Protein AF-A0A8J6SU53-F1 (afdb_monomer_lite)

Foldseek 3Di:
DDDVVNVVVVVVLVCLQVCLLVVQLVVQVVVCVVVVHDDDSVRSSVVSVVCSVVSSVVSVVVVVCCVQQPVLLVLQLVVCCVPVVDDSVVSSVVSNVLCVPVSVVSSVLVVVLVVVLVVVLLVVLVVLCVVLVHDSVLLVDPDDPPDPSSVVSNVVSVCCCVVPVVVVVVVSSNVVSVVSVVVVVVVVVVVPPPDPDDDDDD

Radius of gyration: 25.69 Å; chains: 1; bounding box: 38×74×85 Å

Secondary structure (DSSP, 8-state):
---HHHHHHHHHHHHHHHHHHHHHHHHHHHHHHHTT----HHHHHHHHHHTHHHHHHHHHHHHHHHHHHTHHHHHTHHHHHHHH---HHHHHHHHHHHTTTTHHHHHHHHHHHHHHHHHHHHHHHHHHHHHHT--HHHHTSPPPTT-HHHHHHHHHHHHHIIIIIHHHHHHHHHHHHHHHHHHHHHHHHHH--SS-------

Structure (mmCIF, N/CA/C/O backbone):
data_AF-A0A8J6SU53-F1
#
_entry.id   AF-A0A8J6SU53-F1
#
loop_
_atom_site.group_PDB
_atom_site.id
_atom_site.type_symbol
_atom_site.label_atom_id
_atom_site.label_alt_id
_atom_site.label_comp_id
_atom_site.label_asym_id
_atom_site.label_entity_id
_atom_site.label_seq_id
_atom_site.pdbx_PDB_ins_code
_atom_site.Cartn_x
_atom_site.Cartn_y
_atom_site.Cartn_z
_atom_site.occupancy
_atom_site.B_iso_or_equiv
_atom_site.auth_seq_id
_atom_site.auth_comp_id
_atom_site.auth_asym_id
_atom_site.auth_atom_id
_atom_site.pdbx_PDB_model_num
ATOM 1 N N . MET A 1 1 ? 18.924 8.209 -20.019 1.00 51.38 1 MET A N 1
ATOM 2 C CA . MET A 1 1 ? 17.494 7.849 -19.888 1.00 51.38 1 MET A CA 1
ATOM 3 C C . MET A 1 1 ? 17.121 7.917 -18.415 1.00 51.38 1 MET A C 1
ATOM 5 O O . MET A 1 1 ? 17.809 7.300 -17.615 1.00 51.38 1 MET A O 1
ATOM 9 N N . VAL A 1 2 ? 16.117 8.716 -18.042 1.00 56.00 2 VAL A N 1
ATOM 10 C CA . VAL A 1 2 ? 15.624 8.775 -16.652 1.00 56.00 2 VAL A CA 1
ATOM 11 C C . VAL A 1 2 ? 14.710 7.563 -16.420 1.00 56.00 2 VAL A C 1
ATOM 13 O O . VAL A 1 2 ? 13.828 7.349 -17.252 1.00 56.00 2 VAL A O 1
ATOM 16 N N . PRO A 1 3 ? 14.892 6.773 -15.345 1.00 70.38 3 PRO A N 1
ATOM 17 C CA . PRO A 1 3 ? 14.036 5.621 -15.055 1.00 70.38 3 PRO A CA 1
ATOM 18 C C . PRO A 1 3 ? 12.562 6.032 -14.921 1.00 70.38 3 PRO A C 1
ATOM 20 O O . PRO A 1 3 ? 12.264 7.070 -14.326 1.00 70.38 3 PRO A O 1
ATOM 23 N N . GLU A 1 4 ? 11.626 5.222 -15.425 1.00 61.19 4 GLU A N 1
ATOM 24 C CA . GLU A 1 4 ? 10.183 5.528 -15.365 1.00 61.19 4 GLU A CA 1
ATOM 25 C C . GLU A 1 4 ? 9.666 5.710 -13.929 1.00 61.19 4 GLU A C 1
ATOM 27 O O . GLU A 1 4 ? 8.834 6.581 -13.668 1.00 61.19 4 GLU A O 1
ATOM 32 N N . SER A 1 5 ? 10.226 4.963 -12.974 1.00 58.47 5 SER A N 1
ATOM 33 C CA . SER A 1 5 ? 9.949 5.123 -11.543 1.00 58.47 5 SER A CA 1
ATOM 34 C C . SER A 1 5 ? 10.286 6.534 -11.059 1.00 58.47 5 SER A C 1
ATOM 36 O O . SER A 1 5 ? 9.453 7.185 -10.427 1.00 58.47 5 SER A O 1
ATOM 38 N N . LEU A 1 6 ? 11.460 7.043 -11.439 1.00 60.97 6 LEU A N 1
ATOM 39 C CA . LEU A 1 6 ? 11.908 8.399 -11.140 1.00 60.97 6 LEU A CA 1
ATOM 40 C C . LEU A 1 6 ? 10.964 9.429 -11.774 1.00 60.97 6 LEU A C 1
ATOM 42 O O . LEU A 1 6 ? 10.564 10.382 -11.114 1.00 60.97 6 LEU A O 1
ATOM 46 N N . ARG A 1 7 ? 10.548 9.216 -13.029 1.00 66.38 7 ARG A N 1
ATOM 47 C CA . ARG A 1 7 ? 9.619 10.113 -13.734 1.00 66.38 7 ARG A CA 1
ATOM 48 C C . ARG A 1 7 ? 8.264 10.211 -13.028 1.00 66.38 7 ARG A C 1
ATOM 50 O O . ARG A 1 7 ? 7.743 11.316 -12.904 1.00 66.38 7 ARG A O 1
ATOM 57 N N . SER A 1 8 ? 7.728 9.095 -12.528 1.00 62.47 8 SER A N 1
ATOM 58 C CA . SER A 1 8 ? 6.469 9.083 -11.766 1.00 62.47 8 SER A CA 1
ATOM 59 C C . SER A 1 8 ? 6.597 9.786 -10.412 1.00 62.47 8 SER A C 1
ATOM 61 O O . SER A 1 8 ? 5.702 10.523 -10.005 1.00 62.47 8 SER A O 1
ATOM 63 N N . VAL A 1 9 ? 7.737 9.630 -9.732 1.00 68.56 9 VAL A N 1
ATOM 64 C CA . VAL A 1 9 ? 8.016 10.315 -8.465 1.00 68.56 9 VAL A CA 1
ATOM 65 C C . VAL A 1 9 ? 8.139 11.817 -8.707 1.00 68.56 9 VAL A C 1
ATOM 67 O O . VAL A 1 9 ? 7.521 12.599 -7.990 1.00 68.56 9 VAL A O 1
ATOM 70 N N . PHE A 1 10 ? 8.848 12.228 -9.761 1.00 68.94 10 PHE A N 1
ATOM 71 C CA . PHE A 1 10 ? 8.960 13.632 -10.153 1.00 68.94 10 PHE A CA 1
ATOM 72 C C . PHE A 1 10 ? 7.621 14.230 -10.583 1.00 68.94 10 PHE A C 1
ATOM 74 O O . PHE A 1 10 ? 7.325 15.351 -10.180 1.00 68.94 10 PHE A O 1
ATOM 81 N N . SER A 1 11 ? 6.784 13.510 -11.340 1.00 70.81 11 SER A N 1
ATOM 82 C CA . SER A 1 11 ? 5.457 14.020 -11.706 1.00 70.81 11 SER A CA 1
ATOM 83 C C . SER A 1 11 ? 4.562 14.141 -10.478 1.00 70.81 11 SER A C 1
ATOM 85 O O . SER A 1 11 ? 3.891 15.153 -10.312 1.00 70.81 11 SER A O 1
ATOM 87 N N . THR A 1 12 ? 4.595 13.157 -9.581 1.00 69.06 12 THR A N 1
ATOM 88 C CA . THR A 1 12 ? 3.799 13.166 -8.349 1.00 69.06 12 THR A CA 1
ATOM 89 C C . THR A 1 12 ? 4.236 14.303 -7.432 1.00 69.06 12 THR A C 1
ATOM 91 O O . THR A 1 12 ? 3.390 15.057 -6.960 1.00 69.06 12 THR A O 1
ATOM 94 N N . LEU A 1 13 ? 5.546 14.498 -7.248 1.00 68.62 13 LEU A N 1
ATOM 95 C CA . LEU A 1 13 ? 6.107 15.632 -6.512 1.00 68.62 13 LEU A CA 1
ATOM 96 C C . LEU A 1 13 ? 5.730 16.964 -7.159 1.00 68.62 13 LEU A C 1
ATOM 98 O O . LEU A 1 13 ? 5.323 17.882 -6.454 1.00 68.62 13 LEU A O 1
ATOM 102 N N . TYR A 1 14 ? 5.815 17.074 -8.484 1.00 75.00 14 TYR A N 1
ATOM 103 C CA . TYR A 1 14 ? 5.453 18.281 -9.224 1.00 75.00 14 TYR A CA 1
ATOM 104 C C . TYR A 1 14 ? 3.971 18.641 -9.050 1.00 75.00 14 TYR A C 1
ATOM 106 O O . TYR A 1 14 ? 3.650 19.779 -8.701 1.00 75.00 14 TYR A O 1
ATOM 114 N N . TYR A 1 15 ? 3.073 17.662 -9.197 1.00 73.00 15 TYR A N 1
ATOM 115 C CA . TYR A 1 15 ? 1.641 17.842 -8.952 1.00 73.00 15 TYR A CA 1
ATOM 116 C C . TYR A 1 15 ? 1.359 18.231 -7.500 1.00 73.00 15 TYR A C 1
ATOM 118 O O . TYR A 1 15 ? 0.603 19.174 -7.267 1.00 73.00 15 TYR A O 1
ATOM 126 N N . LEU A 1 16 ? 2.006 17.576 -6.527 1.00 71.38 16 LEU A N 1
ATOM 127 C CA . LEU A 1 16 ? 1.862 17.916 -5.108 1.00 71.38 16 LEU A CA 1
ATOM 128 C C . LEU A 1 16 ? 2.307 19.360 -4.828 1.00 71.38 16 LEU A C 1
ATOM 130 O O . LEU A 1 16 ? 1.642 20.088 -4.095 1.00 71.38 16 LEU A O 1
ATOM 134 N N . SER A 1 17 ? 3.420 19.769 -5.438 1.00 75.88 17 SER A N 1
ATOM 135 C CA . SER A 1 17 ? 4.060 21.074 -5.250 1.00 75.88 17 SER A CA 1
ATOM 136 C C . SER A 1 17 ? 3.187 22.214 -5.755 1.00 75.88 17 SER A C 1
ATOM 138 O O . SER A 1 17 ? 2.858 23.138 -5.011 1.00 75.88 17 SER A O 1
ATOM 140 N N . ILE A 1 18 ? 2.789 22.139 -7.025 1.00 78.62 18 ILE A N 1
ATOM 141 C CA . ILE A 1 18 ? 2.019 23.196 -7.680 1.00 78.62 18 ILE A CA 1
ATOM 142 C C . ILE A 1 18 ? 0.643 23.302 -7.043 1.00 78.62 18 ILE A C 1
ATOM 144 O O . ILE A 1 18 ? 0.232 24.392 -6.647 1.00 78.62 18 ILE A O 1
ATOM 148 N N . TRP A 1 19 ? -0.037 22.169 -6.867 1.00 77.81 19 TRP A N 1
ATOM 149 C CA . TRP A 1 19 ? -1.343 22.150 -6.225 1.00 77.81 19 TRP A CA 1
ATOM 150 C C . TRP A 1 19 ? -1.294 22.764 -4.823 1.00 77.81 19 TRP A C 1
ATOM 152 O O . TRP A 1 19 ? -2.161 23.563 -4.469 1.00 77.81 19 TRP A O 1
ATOM 162 N N . SER A 1 20 ? -0.250 22.457 -4.044 1.00 76.88 20 SER A N 1
ATOM 163 C CA . SER A 1 20 ? -0.087 23.012 -2.701 1.00 76.88 20 SER A CA 1
ATOM 164 C C . SER A 1 20 ? 0.107 24.528 -2.715 1.00 76.88 20 SER A C 1
ATOM 166 O O . SER A 1 20 ? -0.521 25.214 -1.913 1.00 76.88 20 SER A O 1
ATOM 168 N N . ILE A 1 21 ? 0.929 25.073 -3.618 1.00 80.94 21 ILE A N 1
ATOM 169 C CA . ILE A 1 21 ? 1.164 26.526 -3.694 1.00 80.94 21 ILE A CA 1
ATOM 170 C C . ILE A 1 21 ? -0.127 27.256 -4.058 1.00 80.94 21 ILE A C 1
ATOM 172 O O . ILE A 1 21 ? -0.509 28.206 -3.375 1.00 80.94 21 ILE A O 1
ATOM 176 N N . PHE A 1 22 ? -0.817 26.807 -5.109 1.00 83.06 22 PHE A N 1
ATOM 177 C CA . PHE A 1 22 ? -2.015 27.487 -5.599 1.00 83.06 22 PHE A CA 1
ATOM 178 C C . PHE A 1 22 ? -3.191 27.364 -4.630 1.00 83.06 22 PHE A C 1
ATOM 180 O O . PHE A 1 22 ? -3.853 28.365 -4.364 1.00 83.06 22 PHE A O 1
ATOM 187 N N . SER A 1 23 ? -3.410 26.183 -4.044 1.00 82.31 23 SER A N 1
ATOM 188 C CA . SER A 1 23 ? -4.467 25.977 -3.048 1.00 82.31 23 SER A CA 1
ATOM 189 C C . SER A 1 23 ? -4.224 26.800 -1.777 1.00 82.31 23 SER A C 1
ATOM 191 O O . SER A 1 23 ? -5.151 27.406 -1.239 1.0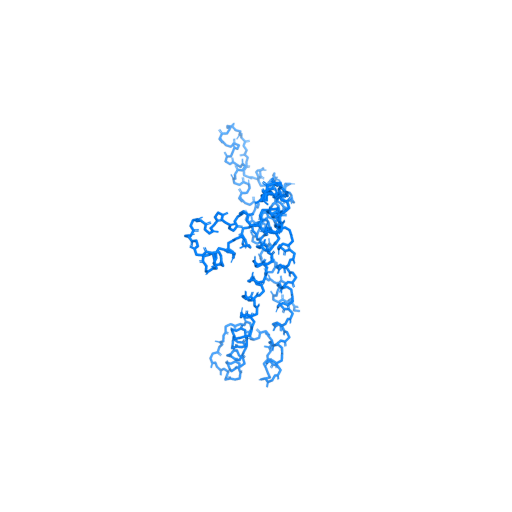0 82.31 23 SER A O 1
ATOM 193 N N . SER A 1 24 ? -2.981 26.886 -1.299 1.00 81.81 24 SER A N 1
ATOM 194 C CA . SER A 1 24 ? -2.662 27.713 -0.132 1.00 81.81 24 SER A CA 1
ATOM 195 C C . SER A 1 24 ? -2.747 29.211 -0.436 1.00 81.81 24 SER A C 1
ATOM 197 O O . SER A 1 24 ? -3.255 29.966 0.396 1.00 81.81 24 SER A O 1
ATOM 199 N N . ALA A 1 25 ? -2.314 29.646 -1.623 1.00 83.81 25 ALA A N 1
ATOM 200 C CA . ALA A 1 25 ? -2.409 31.042 -2.046 1.00 83.81 25 ALA A CA 1
ATOM 201 C C . ALA A 1 25 ? -3.867 31.486 -2.201 1.00 83.81 25 ALA A C 1
ATOM 203 O O . ALA A 1 25 ? -4.224 32.576 -1.754 1.00 83.81 25 ALA A O 1
ATOM 204 N N . SER A 1 26 ? -4.730 30.632 -2.763 1.00 86.81 26 SER A N 1
ATOM 205 C CA . SER A 1 26 ? -6.155 30.934 -2.916 1.00 86.81 26 SER A CA 1
ATOM 206 C C . SER A 1 26 ? -6.858 31.066 -1.566 1.00 86.81 26 SER A C 1
ATOM 208 O O . SER A 1 26 ? -7.613 32.014 -1.364 1.00 86.81 26 SER A O 1
ATOM 210 N N . VAL A 1 27 ? -6.577 30.167 -0.615 1.00 85.88 27 VAL A N 1
ATOM 211 C CA . VAL A 1 27 ? -7.148 30.235 0.743 1.00 85.88 27 VAL A CA 1
ATOM 212 C C . VAL A 1 27 ? -6.684 31.498 1.468 1.00 85.88 27 VAL A C 1
ATOM 214 O O . VAL A 1 27 ? -7.504 32.194 2.065 1.00 85.88 27 VAL A O 1
ATOM 217 N N . PHE A 1 28 ? -5.397 31.841 1.376 1.00 86.12 28 PHE A N 1
ATOM 218 C CA . PHE A 1 28 ? -4.859 33.050 1.998 1.00 86.12 28 PHE A CA 1
ATOM 219 C C . PHE A 1 28 ? -5.441 34.330 1.381 1.00 86.12 28 PHE A C 1
ATOM 221 O O . PHE A 1 28 ? -5.827 35.247 2.104 1.00 86.12 28 PHE A O 1
ATOM 228 N N . TYR A 1 29 ? -5.574 34.373 0.053 1.00 87.31 29 TYR A N 1
ATOM 229 C CA . TYR A 1 29 ? -6.207 35.486 -0.648 1.00 87.31 29 TYR A CA 1
ATOM 230 C C . TYR A 1 29 ? -7.663 35.683 -0.204 1.00 87.31 29 TYR A C 1
ATOM 232 O O . TYR A 1 29 ? -8.044 36.796 0.159 1.00 87.31 29 TYR A O 1
ATOM 240 N N . ILE A 1 30 ? -8.460 34.606 -0.178 1.00 87.44 30 ILE A N 1
ATOM 241 C CA . ILE A 1 30 ? -9.863 34.644 0.263 1.00 87.44 30 ILE A CA 1
ATOM 242 C C . ILE A 1 30 ? -9.955 35.102 1.722 1.00 87.44 30 ILE A C 1
ATOM 244 O O . ILE A 1 30 ? -10.745 35.990 2.028 1.00 87.44 30 ILE A O 1
ATOM 248 N N . TYR A 1 31 ? -9.113 34.564 2.607 1.00 89.38 31 TYR A N 1
ATOM 249 C CA . TYR A 1 31 ? -9.074 34.941 4.021 1.00 89.38 31 TYR A CA 1
ATOM 250 C C . TYR A 1 31 ? -8.794 36.439 4.226 1.00 89.38 31 TYR A C 1
ATOM 252 O O . TYR A 1 31 ? -9.514 37.117 4.958 1.00 89.38 31 TYR A O 1
ATOM 260 N N . CYS A 1 32 ? -7.782 36.987 3.550 1.00 85.31 32 CYS A N 1
ATOM 261 C CA . CYS A 1 32 ? -7.463 38.413 3.631 1.00 85.31 32 CYS A CA 1
ATOM 262 C C . CYS A 1 32 ? -8.579 39.291 3.049 1.00 85.31 32 CYS A C 1
ATOM 264 O O . CYS A 1 32 ? -8.887 40.340 3.618 1.00 85.31 32 CYS A O 1
ATOM 266 N N . LYS A 1 33 ? -9.229 38.854 1.960 1.00 84.50 33 LYS A N 1
ATOM 267 C CA . LYS A 1 33 ? -10.367 39.575 1.373 1.00 84.50 33 LYS A CA 1
ATOM 268 C C . LYS A 1 33 ? -11.587 39.594 2.295 1.00 84.50 33 LYS A C 1
ATOM 270 O O . LYS A 1 33 ? -12.244 40.627 2.385 1.00 84.50 33 LYS A O 1
ATOM 275 N N . LEU A 1 34 ? -11.873 38.481 2.974 1.00 89.00 34 LEU A N 1
ATOM 276 C CA . LEU A 1 34 ? -12.960 38.377 3.955 1.00 89.00 34 LEU A CA 1
ATOM 277 C C . LEU A 1 34 ? -12.721 39.275 5.178 1.00 89.00 34 LEU A C 1
ATOM 279 O O . LEU A 1 34 ? -13.672 39.814 5.728 1.00 89.00 34 LEU A O 1
ATOM 283 N N . ASN A 1 35 ? -11.459 39.504 5.546 1.00 89.88 35 ASN A N 1
ATOM 284 C CA . ASN A 1 35 ? -11.062 40.405 6.633 1.00 89.88 35 ASN A CA 1
ATOM 285 C C . ASN A 1 35 ? -10.821 41.861 6.182 1.00 89.88 35 ASN A C 1
ATOM 287 O O . ASN A 1 35 ? -10.139 42.618 6.872 1.00 89.88 35 ASN A O 1
ATOM 291 N N . CYS A 1 36 ? -11.346 42.261 5.018 1.00 86.94 36 CYS A N 1
ATOM 292 C CA . CYS A 1 36 ? -11.239 43.618 4.465 1.00 86.94 36 CYS A CA 1
ATOM 293 C C . CYS A 1 36 ? -9.799 44.136 4.260 1.00 86.94 36 CYS A C 1
ATOM 295 O O . CYS A 1 36 ? -9.576 45.344 4.159 1.00 86.94 36 CYS A O 1
ATOM 297 N N . GLN A 1 37 ? -8.807 43.249 4.152 1.00 85.94 37 GLN A N 1
ATOM 298 C CA . GLN A 1 37 ? -7.427 43.637 3.873 1.00 85.94 37 GLN A CA 1
ATOM 299 C C . GLN A 1 37 ? -7.212 43.818 2.365 1.00 85.94 37 GLN A C 1
ATOM 301 O O . GLN A 1 37 ? -7.597 42.974 1.552 1.00 85.94 37 GLN A O 1
ATOM 306 N N . LYS A 1 38 ? -6.555 44.916 1.967 1.00 81.25 38 LYS A N 1
ATOM 307 C CA . LYS A 1 38 ? -6.147 45.140 0.572 1.00 81.25 38 LYS A CA 1
ATOM 308 C C . LYS A 1 38 ? -4.904 44.303 0.270 1.00 81.25 38 LYS A C 1
ATOM 310 O O . LYS A 1 38 ? -3.790 44.748 0.524 1.00 81.25 38 LYS A O 1
ATOM 315 N N . ILE A 1 39 ? -5.102 43.103 -0.271 1.00 82.94 39 ILE A N 1
ATOM 316 C CA . ILE A 1 39 ? -4.016 42.230 -0.725 1.00 82.94 39 ILE A CA 1
ATOM 317 C C . ILE A 1 39 ? -4.091 41.992 -2.234 1.00 82.94 39 ILE A C 1
ATOM 319 O O . ILE A 1 39 ? -5.173 41.804 -2.796 1.00 82.94 39 ILE A O 1
ATOM 323 N N . SER A 1 40 ? -2.937 41.991 -2.901 1.00 87.06 40 SER A N 1
ATOM 324 C CA . SER A 1 40 ? -2.846 41.604 -4.310 1.00 87.06 40 SER A CA 1
ATOM 325 C C . SER A 1 40 ? -2.619 40.097 -4.465 1.00 87.06 40 SER A C 1
ATOM 327 O O . SER A 1 40 ? -2.066 39.428 -3.588 1.00 87.06 40 SER A O 1
ATOM 329 N N . ILE A 1 41 ? -3.002 39.547 -5.620 1.00 82.00 41 ILE A N 1
ATOM 330 C CA . ILE A 1 41 ? -2.784 38.127 -5.943 1.00 82.00 41 ILE A CA 1
ATOM 331 C C . ILE A 1 41 ? -1.284 37.790 -5.891 1.00 82.00 41 ILE A C 1
ATOM 333 O O . ILE A 1 41 ? -0.891 36.779 -5.311 1.00 82.00 41 ILE A O 1
ATOM 337 N N . GLN A 1 42 ? -0.425 38.679 -6.397 1.00 83.88 42 GLN A N 1
ATOM 338 C CA . GLN A 1 42 ? 1.030 38.497 -6.360 1.00 83.88 42 GLN A CA 1
ATOM 339 C C . GLN A 1 42 ? 1.575 38.401 -4.928 1.00 83.88 42 GLN A C 1
ATOM 341 O O . GLN A 1 42 ? 2.435 3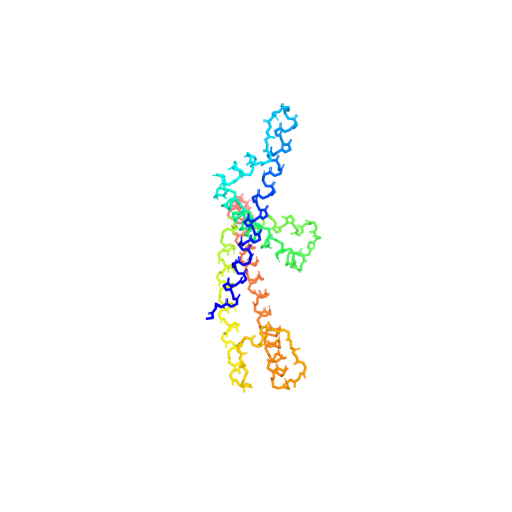7.566 -4.651 1.00 83.88 42 GLN A O 1
ATOM 346 N N . GLN A 1 43 ? 1.055 39.211 -4.001 1.00 84.19 43 GLN A N 1
ATOM 347 C CA . GLN A 1 43 ? 1.445 39.142 -2.591 1.00 84.19 43 GLN A CA 1
ATOM 348 C C . GLN A 1 43 ? 1.020 37.816 -1.953 1.00 84.19 43 GLN A C 1
ATOM 350 O O . GLN A 1 43 ? 1.815 37.216 -1.233 1.00 84.19 43 GLN A O 1
ATOM 355 N N . SER A 1 44 ? -0.182 37.317 -2.262 1.00 82.25 44 SER A N 1
ATOM 356 C CA . SER A 1 44 ? -0.654 36.029 -1.735 1.00 82.25 44 SER A CA 1
ATOM 357 C C . SER A 1 44 ? 0.219 34.849 -2.182 1.00 82.25 44 SER A C 1
ATOM 359 O O . SER A 1 44 ? 0.614 34.029 -1.355 1.00 82.25 44 SER A O 1
ATOM 361 N N . ILE A 1 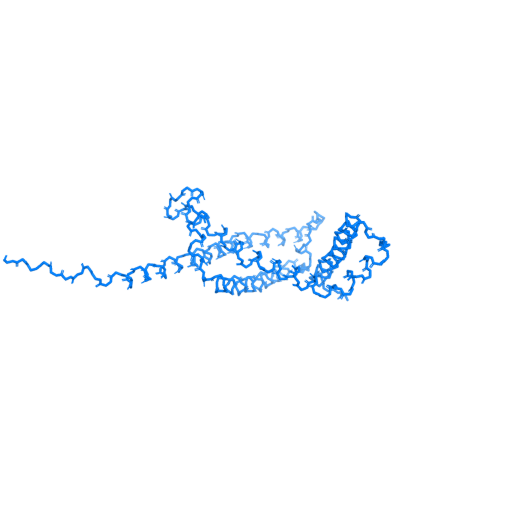45 ? 0.629 34.827 -3.454 1.00 84.06 45 ILE A N 1
ATOM 362 C CA . ILE A 1 45 ? 1.530 33.803 -3.998 1.00 84.06 45 ILE A CA 1
ATOM 363 C C . ILE A 1 45 ? 2.908 33.889 -3.334 1.00 84.06 45 ILE A C 1
ATOM 365 O O . ILE A 1 45 ? 3.476 32.865 -2.961 1.00 84.06 45 ILE A O 1
ATOM 369 N N . ARG A 1 46 ? 3.440 35.102 -3.132 1.00 85.69 46 ARG A N 1
ATOM 370 C CA . ARG A 1 46 ? 4.750 35.300 -2.491 1.00 85.69 46 ARG A CA 1
ATOM 371 C C . ARG A 1 46 ? 4.769 34.778 -1.053 1.00 85.69 46 ARG A C 1
ATOM 373 O O . ARG A 1 46 ? 5.742 34.155 -0.641 1.00 85.69 46 ARG A O 1
ATOM 380 N N . VAL A 1 47 ? 3.681 34.980 -0.308 1.00 84.88 47 VAL A N 1
ATOM 381 C CA . VAL A 1 47 ? 3.526 34.434 1.049 1.00 84.88 47 VAL A CA 1
ATOM 382 C C . VAL A 1 47 ? 3.475 32.904 1.027 1.00 84.88 47 VAL A C 1
ATOM 384 O O . VAL A 1 47 ? 4.137 32.265 1.844 1.00 84.88 47 VAL A O 1
ATOM 387 N N . SER A 1 48 ? 2.747 32.302 0.083 1.00 83.69 48 SER A N 1
ATOM 388 C CA . SER A 1 48 ? 2.692 30.841 -0.061 1.00 83.69 48 SER A CA 1
ATOM 389 C C . SER A 1 48 ? 4.024 30.229 -0.488 1.00 83.69 48 SER A C 1
ATOM 391 O O . SER A 1 48 ? 4.368 29.159 0.003 1.00 83.69 48 SER A O 1
ATOM 393 N N . LEU A 1 49 ? 4.802 30.913 -1.332 1.00 84.69 49 LEU A N 1
ATOM 394 C CA . LEU A 1 49 ? 6.159 30.496 -1.696 1.00 84.69 49 LEU A CA 1
ATOM 395 C C . LEU A 1 49 ? 7.111 30.540 -0.497 1.00 84.69 49 LEU A C 1
ATOM 397 O O . LEU A 1 49 ? 7.863 29.595 -0.284 1.00 84.69 49 LEU A O 1
ATOM 401 N N . ASN A 1 50 ? 7.036 31.583 0.335 1.00 87.81 50 ASN A N 1
ATOM 402 C CA . ASN A 1 50 ? 7.857 31.671 1.547 1.00 87.81 50 ASN A CA 1
ATOM 403 C C . ASN A 1 50 ? 7.537 30.556 2.556 1.00 87.81 50 ASN A C 1
ATOM 405 O O . ASN A 1 50 ? 8.418 30.128 3.291 1.00 87.81 50 ASN A O 1
ATOM 409 N N . LYS A 1 51 ? 6.289 30.069 2.577 1.00 85.62 51 LYS A N 1
ATOM 410 C CA . LYS A 1 51 ? 5.848 28.939 3.413 1.00 85.62 51 LYS A CA 1
ATOM 411 C C . LYS A 1 51 ? 5.855 27.598 2.675 1.00 85.62 51 LYS A C 1
ATOM 413 O O . LYS A 1 51 ? 5.334 26.614 3.192 1.00 85.62 51 LYS A O 1
ATOM 418 N N . PHE A 1 52 ? 6.411 27.537 1.466 1.00 84.00 52 PHE A N 1
ATOM 419 C CA . PHE A 1 52 ? 6.298 26.362 0.606 1.00 84.00 52 PHE A CA 1
ATOM 420 C C . PHE A 1 52 ? 6.941 25.118 1.216 1.00 84.00 52 PHE A C 1
ATOM 422 O O . PHE A 1 52 ? 6.350 24.044 1.150 1.00 84.00 52 PHE A O 1
ATOM 429 N N . ALA A 1 53 ? 8.111 25.265 1.844 1.00 80.56 53 ALA A N 1
ATOM 430 C CA . ALA A 1 53 ? 8.791 24.158 2.512 1.00 80.56 53 ALA A CA 1
ATOM 431 C C . ALA A 1 53 ? 7.927 23.567 3.640 1.00 80.56 53 ALA A C 1
ATOM 433 O O . ALA A 1 53 ? 7.707 22.357 3.670 1.00 80.56 53 ALA A O 1
ATOM 434 N N . ASP A 1 54 ? 7.354 24.417 4.496 1.00 85.06 54 ASP A N 1
ATOM 435 C CA . ASP A 1 54 ? 6.470 23.990 5.587 1.00 85.06 54 ASP A CA 1
ATOM 436 C C . ASP A 1 54 ? 5.183 23.340 5.056 1.00 85.06 54 ASP A C 1
ATOM 438 O O . ASP A 1 54 ? 4.725 22.324 5.579 1.00 85.06 54 ASP A O 1
ATOM 442 N N . LEU A 1 55 ? 4.611 23.891 3.980 1.00 82.81 55 LEU A N 1
ATOM 443 C CA . LEU A 1 55 ? 3.419 23.346 3.327 1.00 82.81 55 LEU A CA 1
ATOM 444 C C . LEU A 1 55 ? 3.690 21.982 2.684 1.00 82.81 55 LEU A C 1
ATOM 446 O O . LEU A 1 55 ? 2.872 21.072 2.827 1.00 82.81 55 LEU A O 1
ATOM 450 N N . LEU A 1 56 ? 4.833 21.818 2.014 1.00 82.44 56 LEU A N 1
ATOM 451 C CA . LEU A 1 56 ? 5.252 20.540 1.446 1.00 82.44 56 LEU A CA 1
ATOM 452 C C . LEU A 1 56 ? 5.472 19.494 2.533 1.00 82.44 56 LEU A C 1
ATOM 454 O O . LEU A 1 56 ? 4.942 18.394 2.409 1.00 82.44 56 LEU A O 1
ATOM 458 N N . LEU A 1 57 ? 6.212 19.834 3.592 1.00 83.75 57 LEU A N 1
ATOM 459 C CA . LEU A 1 57 ? 6.451 18.934 4.723 1.00 83.75 57 LEU A CA 1
ATOM 460 C C . LEU A 1 57 ? 5.138 18.504 5.375 1.00 83.75 57 LEU A C 1
ATOM 462 O O . LEU A 1 57 ? 4.941 17.326 5.665 1.00 83.75 57 LEU A O 1
ATOM 466 N N . TRP A 1 58 ? 4.204 19.436 5.556 1.00 83.75 58 TRP A N 1
ATOM 467 C CA . TRP A 1 58 ? 2.886 19.110 6.083 1.00 83.75 58 TRP A CA 1
ATOM 468 C C . TRP A 1 58 ? 2.105 18.180 5.150 1.00 83.75 58 TRP A C 1
ATOM 470 O O . TRP A 1 58 ? 1.495 17.214 5.605 1.00 83.75 58 TRP A O 1
ATOM 480 N N . LYS A 1 59 ? 2.131 18.425 3.837 1.00 79.88 59 LYS A N 1
ATOM 481 C CA . LYS A 1 59 ? 1.419 17.598 2.855 1.00 79.88 59 LYS A CA 1
ATOM 482 C C . LYS A 1 59 ? 2.001 16.195 2.729 1.00 79.88 59 LYS A C 1
ATOM 484 O O . LYS A 1 59 ? 1.234 15.234 2.690 1.00 79.88 59 LYS A O 1
ATOM 489 N N . THR A 1 60 ? 3.322 16.055 2.699 1.00 80.44 60 THR A N 1
ATOM 490 C CA . THR A 1 60 ? 3.969 14.737 2.691 1.00 80.44 60 THR A CA 1
ATOM 491 C C . THR A 1 60 ? 3.676 13.990 3.987 1.00 80.44 60 THR A C 1
ATOM 493 O O . THR A 1 60 ? 3.295 12.822 3.936 1.00 80.44 60 THR A O 1
ATOM 496 N N . LEU A 1 61 ? 3.729 14.674 5.134 1.00 83.69 61 LEU A N 1
ATOM 497 C CA . LEU A 1 61 ? 3.349 14.102 6.423 1.00 83.69 61 LEU A CA 1
ATOM 498 C C . LEU A 1 61 ? 1.882 13.655 6.444 1.00 83.69 61 LEU A C 1
ATOM 500 O O . LEU A 1 61 ? 1.606 12.566 6.933 1.00 83.69 61 LEU A O 1
ATOM 504 N N . GLN A 1 62 ? 0.949 14.437 5.888 1.00 81.06 62 GLN A N 1
ATOM 505 C CA . GLN A 1 62 ? -0.464 14.048 5.773 1.00 81.06 62 GLN A CA 1
ATOM 506 C C . GLN A 1 62 ? -0.632 12.751 4.977 1.00 81.06 62 GLN A C 1
ATOM 508 O O . GLN A 1 62 ? -1.345 11.854 5.423 1.00 81.06 62 GLN A O 1
ATOM 513 N N . VAL A 1 63 ? 0.030 12.634 3.821 1.00 78.25 63 VAL A N 1
ATOM 514 C CA . VAL A 1 63 ? -0.026 11.418 2.995 1.00 78.25 63 VAL A CA 1
ATOM 515 C C . VAL A 1 63 ? 0.530 10.229 3.773 1.00 78.25 63 VAL A C 1
ATOM 517 O O . VAL A 1 63 ? -0.141 9.204 3.865 1.00 78.25 63 VAL A O 1
ATOM 520 N N . VAL A 1 64 ? 1.700 10.379 4.398 1.00 77.69 64 VAL A N 1
ATOM 521 C CA . VAL A 1 64 ? 2.287 9.326 5.238 1.00 77.69 64 VAL A CA 1
ATOM 522 C C . VAL A 1 64 ? 1.329 8.949 6.365 1.00 77.69 64 VAL A C 1
ATOM 524 O O . VAL A 1 64 ? 1.057 7.773 6.551 1.00 77.69 64 VAL A O 1
ATOM 527 N N . LEU A 1 65 ? 0.735 9.912 7.069 1.00 80.12 65 LEU A N 1
ATOM 528 C CA . LEU A 1 65 ? -0.189 9.641 8.168 1.00 80.12 65 LEU A CA 1
ATOM 529 C C . LEU A 1 65 ? -1.424 8.858 7.696 1.00 80.12 65 LEU A C 1
ATOM 531 O O . LEU A 1 65 ? -1.831 7.904 8.352 1.00 80.12 65 LEU A O 1
ATOM 535 N N . ILE A 1 66 ? -2.000 9.213 6.546 1.00 79.62 66 ILE A N 1
ATOM 536 C CA . ILE A 1 66 ? -3.137 8.492 5.957 1.00 79.62 66 ILE A CA 1
ATOM 537 C C . ILE A 1 66 ? -2.735 7.051 5.615 1.00 79.62 66 ILE A C 1
ATOM 539 O O . ILE A 1 66 ? -3.422 6.108 6.013 1.00 79.62 66 ILE A O 1
ATOM 543 N N . TYR A 1 67 ? -1.604 6.868 4.932 1.00 71.75 67 TYR A N 1
ATOM 544 C CA . TYR A 1 67 ? -1.109 5.544 4.550 1.00 71.75 67 TYR A CA 1
ATOM 545 C C . TYR A 1 67 ? -0.693 4.685 5.752 1.00 71.75 67 TYR A C 1
ATOM 547 O O . TYR A 1 67 ? -0.873 3.476 5.720 1.00 71.75 67 TYR A O 1
ATOM 555 N N . THR A 1 68 ? -0.176 5.287 6.821 1.00 69.00 68 THR A N 1
ATOM 556 C CA . THR A 1 68 ? 0.275 4.594 8.038 1.00 69.00 68 THR A CA 1
ATOM 557 C C . THR A 1 68 ? -0.886 4.261 8.969 1.00 69.00 68 THR A C 1
ATOM 559 O O . THR A 1 68 ? -0.921 3.183 9.559 1.00 69.00 68 THR A O 1
ATOM 562 N N . PHE A 1 69 ? -1.840 5.178 9.137 1.00 74.12 69 PHE A N 1
ATOM 563 C CA . PHE A 1 69 ? -2.873 5.048 10.163 1.00 74.12 69 PHE A CA 1
ATOM 564 C C . PHE A 1 69 ? -4.232 4.630 9.627 1.00 74.12 69 PHE A C 1
ATOM 566 O O . PHE A 1 69 ? -4.964 3.992 10.370 1.00 74.12 69 PHE A O 1
ATOM 573 N N . ILE A 1 70 ? -4.610 4.975 8.397 1.00 79.44 70 ILE A N 1
ATOM 574 C CA . ILE A 1 70 ? -5.957 4.667 7.894 1.00 79.44 70 ILE A CA 1
ATOM 575 C C . ILE A 1 70 ? -5.952 3.352 7.122 1.00 79.44 70 ILE A C 1
ATOM 577 O O . ILE A 1 70 ? -6.745 2.464 7.429 1.00 79.44 70 ILE A O 1
ATOM 581 N N . ILE A 1 71 ? -5.037 3.194 6.163 1.00 76.62 71 ILE A N 1
ATOM 582 C CA . ILE A 1 71 ? -5.043 2.032 5.263 1.00 76.62 71 ILE A CA 1
ATOM 583 C C . ILE A 1 71 ? -4.880 0.706 6.021 1.00 76.62 71 ILE A C 1
ATOM 585 O O . ILE A 1 71 ? -5.745 -0.151 5.858 1.00 76.62 71 ILE A O 1
ATOM 589 N N . PRO A 1 72 ? -3.885 0.522 6.913 1.00 73.00 72 PRO A N 1
ATOM 590 C CA . PRO A 1 72 ? -3.716 -0.749 7.608 1.00 73.00 72 PRO A CA 1
ATOM 591 C C . PRO A 1 72 ? -4.914 -1.071 8.502 1.00 73.00 72 PRO A C 1
ATOM 593 O O . PRO A 1 72 ? -5.287 -2.229 8.640 1.00 73.00 72 PRO A O 1
ATOM 596 N N . ARG A 1 73 ? -5.567 -0.046 9.069 1.00 78.69 73 ARG A N 1
ATOM 597 C CA . ARG A 1 73 ? -6.765 -0.219 9.903 1.00 78.69 73 ARG A CA 1
ATOM 598 C C . ARG A 1 73 ? -7.969 -0.690 9.104 1.00 78.69 73 ARG A C 1
ATOM 600 O O . ARG A 1 73 ? -8.725 -1.523 9.597 1.00 78.69 73 ARG A O 1
ATOM 607 N N . LEU A 1 74 ? -8.132 -0.181 7.885 1.00 81.94 74 LEU A N 1
ATOM 608 C CA . LEU A 1 74 ? -9.164 -0.644 6.960 1.00 81.94 74 LEU A CA 1
ATOM 609 C C . LEU A 1 74 ? -8.876 -2.065 6.467 1.00 81.94 74 LEU A C 1
ATOM 611 O O . LEU A 1 74 ? -9.799 -2.870 6.392 1.00 81.94 74 LEU A O 1
ATOM 615 N N . SER A 1 75 ? -7.609 -2.413 6.222 1.00 78.50 75 SER A N 1
ATOM 616 C CA . SER A 1 75 ? -7.222 -3.763 5.786 1.00 78.50 75 SER A CA 1
ATOM 617 C C . SER A 1 75 ? -7.621 -4.863 6.777 1.00 78.50 75 SER A C 1
ATOM 619 O O . SER A 1 75 ? -7.888 -5.990 6.367 1.00 78.50 75 SER A O 1
ATOM 621 N N . PHE A 1 76 ? -7.692 -4.557 8.078 1.00 83.12 76 PHE A N 1
ATOM 622 C CA . PHE A 1 76 ? -8.095 -5.527 9.103 1.00 83.12 76 PHE A CA 1
ATOM 623 C C . PHE A 1 76 ? -9.607 -5.700 9.256 1.00 83.12 76 PHE A C 1
ATOM 625 O O . PHE A 1 76 ? -10.037 -6.670 9.872 1.00 83.12 76 PHE A O 1
ATOM 632 N N . VAL A 1 77 ? -10.418 -4.807 8.683 1.00 84.88 77 VAL A N 1
ATOM 633 C CA . VAL A 1 77 ? -11.885 -4.893 8.767 1.00 84.88 77 VAL A CA 1
ATOM 634 C C . VAL A 1 77 ? -12.379 -6.189 8.136 1.00 84.88 77 VAL A C 1
ATOM 636 O O . VAL A 1 77 ? -13.175 -6.897 8.741 1.00 84.88 77 VAL A O 1
ATOM 639 N N . THR A 1 78 ? -11.847 -6.547 6.965 1.00 84.69 78 THR A N 1
ATOM 640 C CA . THR A 1 78 ? -12.196 -7.792 6.268 1.00 84.69 78 THR A CA 1
ATOM 641 C C . THR A 1 78 ? -11.959 -9.021 7.147 1.00 84.69 78 THR A C 1
ATOM 643 O O . THR A 1 78 ? -12.786 -9.928 7.182 1.00 84.69 78 THR A O 1
ATOM 646 N N . TRP A 1 79 ? -10.857 -9.035 7.900 1.00 85.25 79 TRP A N 1
ATOM 647 C CA . TRP A 1 79 ? -10.507 -10.150 8.779 1.00 85.25 79 TRP A CA 1
ATOM 648 C C . TRP A 1 79 ? -11.353 -10.178 10.052 1.00 85.25 79 TRP A C 1
ATOM 650 O O . TRP A 1 79 ? -11.771 -11.254 10.462 1.00 85.25 79 TRP A O 1
ATOM 660 N N . ALA A 1 80 ? -11.679 -9.021 10.629 1.00 83.38 80 ALA A N 1
ATOM 661 C CA . ALA A 1 80 ? -12.600 -8.937 11.763 1.00 83.38 80 ALA A CA 1
ATOM 662 C C . ALA A 1 80 ? -14.015 -9.427 11.394 1.00 83.38 80 ALA A C 1
ATOM 664 O O . ALA A 1 80 ? -14.649 -10.122 12.183 1.00 83.38 80 ALA A O 1
ATOM 665 N N . ILE A 1 81 ? -14.488 -9.138 10.176 1.00 86.31 81 ILE A N 1
ATOM 666 C CA . ILE A 1 81 ? -15.762 -9.675 9.672 1.00 86.31 81 ILE A CA 1
ATOM 667 C C . ILE A 1 81 ? -15.679 -11.198 9.524 1.00 86.31 81 ILE A C 1
ATOM 669 O O . ILE A 1 81 ? -16.570 -11.903 9.981 1.00 86.31 81 ILE A O 1
ATOM 673 N N . MET A 1 82 ? -14.613 -11.715 8.908 1.00 85.94 82 MET A N 1
ATOM 674 C CA . MET A 1 82 ? -14.512 -13.144 8.583 1.00 85.94 82 MET A CA 1
ATOM 675 C C . MET A 1 82 ? -14.177 -14.044 9.780 1.00 85.94 82 MET A C 1
ATOM 677 O O . MET A 1 82 ? -14.638 -15.178 9.832 1.00 85.94 82 MET A O 1
ATOM 681 N N . ILE A 1 83 ? -13.350 -13.575 10.719 1.00 85.75 83 ILE A N 1
ATOM 682 C CA . ILE A 1 83 ? -12.842 -14.384 11.840 1.00 85.75 83 ILE A CA 1
ATOM 683 C C . ILE A 1 83 ? -13.686 -14.173 13.098 1.00 85.75 83 ILE A C 1
ATOM 685 O O . ILE A 1 83 ? -14.019 -15.138 13.781 1.00 85.75 83 ILE A O 1
ATOM 689 N N . GLU A 1 84 ? -14.038 -12.924 13.413 1.00 83.19 84 GLU A N 1
ATOM 690 C CA . GLU A 1 84 ? -14.796 -12.588 14.626 1.00 83.19 84 GLU A CA 1
ATOM 691 C C . GLU A 1 84 ? -16.316 -12.470 14.362 1.00 83.19 84 GLU A C 1
ATOM 693 O O . GLU A 1 84 ? -17.075 -12.252 15.303 1.00 83.19 84 GLU A O 1
ATOM 698 N N . ASN A 1 85 ? -16.779 -12.665 13.114 1.00 87.00 85 ASN A N 1
ATOM 699 C CA . ASN A 1 85 ? -18.192 -12.587 12.696 1.00 87.00 85 ASN A CA 1
ATOM 700 C C . ASN A 1 85 ? -18.888 -11.266 13.078 1.00 87.00 85 ASN A C 1
ATOM 702 O O . ASN A 1 85 ? -20.082 -11.235 13.383 1.00 87.00 85 ASN A O 1
ATOM 706 N N . TYR A 1 86 ? -18.145 -10.158 13.063 1.00 87.69 86 TYR A N 1
ATOM 707 C CA . TYR A 1 86 ? -18.697 -8.839 13.358 1.00 87.69 86 TYR A CA 1
ATOM 708 C C . TYR A 1 86 ? -19.463 -8.236 12.176 1.00 87.69 86 TYR A C 1
ATOM 710 O O . TYR A 1 86 ? -19.143 -8.465 11.008 1.00 87.69 86 TYR A O 1
ATOM 718 N N . SER A 1 87 ? -20.449 -7.388 12.489 1.00 89.12 87 SER A N 1
ATOM 719 C CA . SER A 1 87 ? -21.053 -6.480 11.510 1.00 89.12 87 SER A CA 1
ATOM 720 C C . SER A 1 87 ? -20.003 -5.486 10.987 1.00 89.12 87 SER A C 1
ATOM 722 O O . SER A 1 87 ? -18.982 -5.264 11.636 1.00 89.12 87 SER A O 1
ATOM 724 N N . LEU A 1 88 ? -20.227 -4.852 9.829 1.00 85.38 88 LEU A N 1
ATOM 725 C CA . LEU A 1 88 ? -19.257 -3.903 9.253 1.00 85.38 88 LEU A CA 1
ATOM 726 C C . LEU A 1 88 ? -18.892 -2.767 10.226 1.00 85.38 88 LEU A C 1
ATOM 728 O O . LEU A 1 88 ? -17.725 -2.386 10.329 1.00 85.38 88 LEU A O 1
ATOM 732 N N . GLU A 1 89 ? -19.882 -2.229 10.941 1.00 89.00 89 GLU A N 1
ATOM 733 C CA . GLU A 1 89 ? -19.663 -1.148 11.902 1.00 89.00 89 GLU A CA 1
ATOM 734 C C . GLU A 1 89 ? -18.848 -1.630 13.109 1.00 89.00 89 GLU A C 1
ATOM 736 O O . GLU A 1 89 ? -17.882 -0.974 13.515 1.00 89.00 89 GLU A O 1
ATOM 741 N N . ASP A 1 90 ? -19.180 -2.806 13.641 1.00 88.75 90 ASP A N 1
ATOM 742 C CA . ASP A 1 90 ? -18.457 -3.397 14.765 1.00 88.75 90 ASP A CA 1
ATOM 743 C C . ASP A 1 90 ? -17.037 -3.802 14.365 1.00 88.75 90 ASP A C 1
ATOM 745 O O . ASP A 1 90 ? -16.100 -3.570 15.124 1.00 88.75 90 ASP A O 1
ATOM 749 N N . ALA A 1 91 ? -16.843 -4.302 13.145 1.00 87.25 91 ALA A N 1
ATOM 750 C CA . ALA A 1 91 ? -15.541 -4.655 12.592 1.00 87.25 91 ALA A CA 1
ATOM 751 C C . ALA A 1 91 ? -14.634 -3.429 12.414 1.00 87.25 91 ALA A C 1
ATOM 753 O O . ALA A 1 91 ? -13.438 -3.503 12.697 1.00 87.25 91 ALA A O 1
ATOM 754 N N . LEU A 1 92 ? -15.190 -2.283 12.004 1.00 86.75 92 LEU A N 1
ATOM 755 C CA . LEU A 1 92 ? -14.461 -1.011 11.945 1.00 86.75 92 LEU A CA 1
ATOM 756 C C . LEU A 1 92 ? -14.033 -0.543 13.337 1.00 86.75 92 LEU A C 1
ATOM 758 O O . LEU A 1 92 ? -12.880 -0.161 13.543 1.00 86.75 92 LEU A O 1
ATOM 762 N N . ARG A 1 93 ? -14.942 -0.593 14.317 1.00 88.25 93 ARG A N 1
ATOM 763 C CA . ARG A 1 93 ? -14.622 -0.244 15.711 1.00 88.25 93 ARG A CA 1
ATOM 764 C C . ARG A 1 93 ? -13.577 -1.198 16.288 1.00 88.25 93 ARG A C 1
ATOM 766 O O . ARG A 1 93 ? -12.637 -0.763 16.958 1.0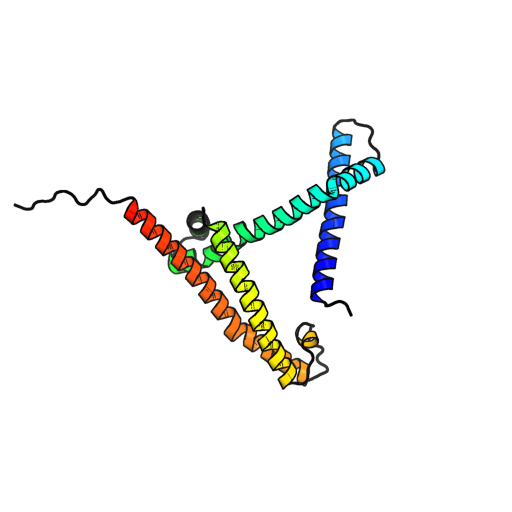0 88.25 93 ARG A O 1
ATOM 773 N N . ARG A 1 94 ? -13.711 -2.490 15.994 1.00 86.69 94 ARG A N 1
ATOM 774 C CA . ARG A 1 94 ? -12.802 -3.551 16.416 1.00 86.69 94 ARG A CA 1
ATOM 775 C C . ARG A 1 94 ? -11.410 -3.356 15.835 1.00 86.69 94 ARG A C 1
ATOM 777 O O . ARG A 1 94 ? -10.456 -3.295 16.606 1.00 86.69 94 ARG A O 1
ATOM 784 N N . SER A 1 95 ? -11.286 -3.166 14.521 1.00 85.88 95 SER A N 1
ATOM 785 C CA . SER A 1 95 ? -9.993 -2.932 13.866 1.00 85.88 95 SER A CA 1
ATOM 786 C C . SER A 1 95 ? -9.316 -1.661 14.386 1.00 85.88 95 SER A C 1
ATOM 788 O O . SER A 1 95 ? -8.097 -1.624 14.588 1.00 85.88 95 SER A O 1
ATOM 790 N N . TRP A 1 96 ? -10.103 -0.626 14.686 1.00 86.12 96 TRP A N 1
ATOM 791 C CA . TRP A 1 96 ? -9.604 0.614 15.269 1.00 86.12 96 TRP A CA 1
ATOM 792 C C . TRP A 1 96 ? -9.032 0.418 16.674 1.00 86.12 96 TRP A C 1
ATOM 794 O O . TRP A 1 96 ? -7.972 0.961 16.988 1.00 86.12 96 TRP A O 1
ATOM 804 N N . ASN A 1 97 ? -9.700 -0.377 17.509 1.00 86.50 97 ASN A N 1
ATOM 805 C CA . ASN A 1 97 ? -9.223 -0.700 18.851 1.00 86.50 97 ASN A CA 1
ATOM 806 C C . ASN A 1 97 ? -7.992 -1.612 18.817 1.00 86.50 97 ASN A C 1
ATOM 808 O O . ASN A 1 97 ? -7.022 -1.333 19.522 1.00 86.50 97 ASN A O 1
ATOM 812 N N . LEU A 1 98 ? -7.990 -2.627 17.948 1.00 83.69 98 LEU A N 1
ATOM 813 C CA . LEU A 1 98 ? -6.899 -3.600 17.821 1.00 83.69 98 LEU A CA 1
ATOM 814 C C . LEU A 1 98 ? -5.570 -2.937 17.431 1.00 83.69 98 LEU A C 1
ATOM 816 O O . LEU A 1 98 ? -4.497 -3.268 17.926 1.00 83.69 98 LEU A O 1
ATOM 820 N N . THR A 1 99 ? -5.646 -1.949 16.543 1.00 83.31 99 THR A N 1
ATOM 821 C CA . THR A 1 99 ? -4.476 -1.242 16.005 1.00 83.31 99 THR A CA 1
ATOM 822 C C . THR A 1 99 ? -4.052 -0.031 16.843 1.00 83.31 99 THR A C 1
ATOM 824 O O . THR A 1 99 ? -3.035 0.617 16.550 1.00 83.31 99 THR A O 1
ATOM 827 N N . ARG A 1 100 ? -4.810 0.317 17.891 1.00 82.69 100 ARG A N 1
ATOM 828 C CA . ARG A 1 100 ? -4.536 1.486 18.733 1.00 82.69 100 ARG A CA 1
ATOM 829 C C . ARG A 1 100 ? -3.249 1.269 19.534 1.00 82.69 100 ARG A C 1
ATOM 831 O O . ARG A 1 100 ? -3.148 0.369 20.358 1.00 82.69 100 ARG A O 1
ATOM 838 N N . GLY A 1 101 ? -2.256 2.126 19.293 1.00 79.00 101 GLY A N 1
ATOM 839 C CA . GLY A 1 101 ? -0.929 2.045 19.923 1.00 79.00 101 GLY A CA 1
ATOM 840 C C . GLY A 1 101 ? 0.098 1.199 19.160 1.00 79.00 101 GLY A C 1
ATOM 841 O O . GLY A 1 101 ? 1.282 1.293 19.460 1.00 79.00 101 GLY A O 1
ATOM 842 N N . TYR A 1 102 ? -0.325 0.458 18.130 1.00 80.88 102 TYR A N 1
ATOM 843 C CA . TYR A 1 102 ? 0.538 -0.408 17.313 1.00 80.88 102 TYR A CA 1
ATOM 844 C C . TYR A 1 102 ? 0.802 0.128 15.898 1.00 80.88 102 TYR A C 1
ATOM 846 O O . TYR A 1 102 ? 1.507 -0.503 15.115 1.00 80.88 102 TYR A O 1
ATOM 854 N N . GLY A 1 103 ? 0.277 1.314 15.567 1.00 76.12 103 GLY A N 1
ATOM 855 C CA . GLY A 1 103 ? 0.316 1.879 14.211 1.00 76.12 103 GLY A CA 1
ATOM 856 C C . GLY A 1 103 ? 1.712 1.923 13.579 1.00 76.12 103 GLY A C 1
ATOM 857 O O . GLY A 1 103 ? 1.857 1.546 12.423 1.00 76.12 103 GLY A O 1
ATOM 858 N N . TRP A 1 104 ? 2.749 2.297 14.337 1.00 79.06 104 TRP A N 1
ATOM 859 C CA . TRP A 1 104 ? 4.123 2.348 13.819 1.00 79.06 104 TRP A CA 1
ATOM 860 C C . TRP A 1 104 ? 4.734 0.974 13.545 1.00 79.06 104 TRP A C 1
ATOM 862 O O . TRP A 1 104 ? 5.445 0.814 12.558 1.00 79.06 104 TRP A O 1
ATOM 872 N N . GLN A 1 105 ? 4.443 -0.020 14.386 1.00 83.94 105 GLN A N 1
ATOM 873 C CA . GLN A 1 105 ? 4.932 -1.387 14.192 1.00 83.94 105 GLN A CA 1
ATOM 874 C C . GLN A 1 105 ? 4.242 -2.036 12.990 1.00 83.94 105 GLN A C 1
ATOM 876 O O . GLN A 1 105 ? 4.904 -2.618 12.132 1.00 83.94 105 GLN A O 1
ATOM 881 N N . ILE A 1 106 ? 2.924 -1.843 12.879 1.00 83.06 106 ILE A N 1
ATOM 882 C CA . ILE A 1 106 ? 2.139 -2.281 11.724 1.00 83.06 106 ILE A CA 1
ATOM 883 C C . ILE A 1 106 ? 2.683 -1.611 10.462 1.00 83.06 106 ILE A C 1
ATOM 885 O O . ILE A 1 106 ? 3.039 -2.301 9.514 1.00 83.06 106 ILE A O 1
ATOM 889 N N . PHE A 1 107 ? 2.851 -0.291 10.457 1.00 80.88 107 PHE A N 1
ATOM 890 C CA . PHE A 1 107 ? 3.423 0.413 9.313 1.00 80.88 107 PHE A CA 1
ATOM 891 C C . PHE A 1 107 ? 4.812 -0.103 8.928 1.00 80.88 107 PHE A C 1
ATOM 893 O O . PHE A 1 107 ? 5.037 -0.403 7.760 1.00 80.88 107 PHE A O 1
ATOM 900 N N . GLY A 1 108 ? 5.718 -0.276 9.895 1.00 81.25 108 GLY A N 1
ATOM 901 C CA . GLY A 1 108 ? 7.048 -0.832 9.643 1.00 81.25 108 GLY A CA 1
ATOM 902 C C . GLY A 1 108 ? 6.986 -2.213 8.987 1.00 81.25 108 GLY A C 1
ATOM 903 O O . GLY A 1 108 ? 7.685 -2.455 8.005 1.00 81.25 108 GLY A O 1
ATOM 904 N N . SER A 1 109 ? 6.090 -3.086 9.458 1.00 84.50 109 SER A N 1
ATOM 905 C CA . SER A 1 109 ? 5.877 -4.407 8.856 1.00 84.50 109 SER A CA 1
ATOM 906 C C . SER A 1 109 ? 5.318 -4.323 7.429 1.00 84.50 109 SER A C 1
ATOM 908 O O . SER A 1 109 ? 5.807 -5.021 6.543 1.00 84.50 109 SER A O 1
ATOM 910 N N . TYR A 1 110 ? 4.370 -3.416 7.169 1.00 82.50 110 TYR A N 1
ATOM 911 C CA . TYR A 1 110 ? 3.817 -3.181 5.833 1.00 82.50 110 TYR A CA 1
ATOM 912 C C . TYR A 1 110 ? 4.872 -2.636 4.868 1.00 82.50 110 TYR A C 1
ATOM 914 O O . TYR A 1 110 ? 4.935 -3.084 3.728 1.00 82.50 110 TYR A O 1
ATOM 922 N N . VAL A 1 111 ? 5.717 -1.702 5.312 1.00 83.06 111 VAL A N 1
ATOM 923 C CA . VAL A 1 111 ? 6.813 -1.154 4.500 1.00 83.06 111 VAL A CA 1
ATOM 924 C C . VAL A 1 111 ? 7.854 -2.229 4.199 1.00 83.06 111 VAL A C 1
ATOM 926 O O . VAL A 1 111 ? 8.251 -2.378 3.045 1.00 83.06 111 VAL A O 1
ATOM 929 N N . ALA A 1 112 ? 8.266 -3.009 5.203 1.00 86.00 112 ALA A N 1
ATOM 930 C CA . ALA A 1 112 ? 9.219 -4.101 5.019 1.00 86.00 112 ALA A CA 1
ATOM 931 C C . ALA A 1 112 ? 8.687 -5.151 4.032 1.00 86.00 112 ALA A C 1
ATOM 933 O O . ALA A 1 112 ? 9.396 -5.555 3.110 1.00 86.00 112 ALA A O 1
ATOM 934 N N . PHE A 1 113 ? 7.415 -5.531 4.173 1.00 86.38 113 PHE A N 1
ATOM 935 C CA . PHE A 1 113 ? 6.758 -6.443 3.246 1.00 86.38 113 PHE A CA 1
ATOM 936 C C . PHE A 1 113 ? 6.629 -5.850 1.846 1.00 86.38 113 PHE A C 1
ATOM 938 O O . PHE A 1 113 ? 6.960 -6.524 0.880 1.00 86.38 113 PHE A O 1
ATOM 945 N N . ALA A 1 114 ? 6.210 -4.590 1.712 1.00 82.19 114 ALA A N 1
ATOM 946 C CA . ALA A 1 114 ? 6.083 -3.933 0.415 1.00 82.19 114 ALA A CA 1
ATOM 947 C C . ALA A 1 114 ? 7.429 -3.861 -0.321 1.00 82.19 114 ALA A C 1
ATOM 949 O O . ALA A 1 114 ? 7.481 -4.120 -1.521 1.00 82.19 114 ALA A O 1
ATOM 950 N N . LEU A 1 115 ? 8.524 -3.569 0.389 1.00 83.88 115 LEU A N 1
ATOM 951 C CA . LEU A 1 115 ? 9.873 -3.594 -0.178 1.00 83.88 115 LEU A CA 1
ATOM 952 C C . LEU A 1 115 ? 10.282 -5.008 -0.605 1.00 83.88 115 LEU A C 1
ATOM 954 O O . LEU A 1 115 ? 10.756 -5.189 -1.727 1.00 83.88 115 LEU A O 1
ATOM 958 N N . GLY A 1 116 ? 10.052 -6.011 0.246 1.00 84.94 116 GLY A N 1
ATOM 959 C CA . GLY A 1 116 ? 10.341 -7.413 -0.069 1.00 84.94 116 GLY A CA 1
ATOM 960 C C . GLY A 1 116 ? 9.531 -7.928 -1.262 1.00 84.94 116 GLY A C 1
ATOM 961 O O . GLY A 1 116 ? 10.092 -8.479 -2.206 1.00 84.94 116 GLY A O 1
ATOM 962 N N . ALA A 1 117 ? 8.224 -7.670 -1.277 1.00 85.00 117 ALA A N 1
ATOM 963 C CA . ALA A 1 117 ? 7.327 -8.008 -2.376 1.00 85.00 117 ALA A CA 1
ATOM 964 C C . ALA A 1 117 ? 7.715 -7.272 -3.666 1.00 85.00 117 ALA A C 1
ATOM 966 O O . ALA A 1 117 ? 7.677 -7.854 -4.751 1.00 85.00 117 ALA A O 1
ATOM 967 N N . ARG A 1 118 ? 8.155 -6.008 -3.577 1.00 83.62 118 ARG A N 1
ATOM 968 C CA . ARG A 1 118 ? 8.633 -5.264 -4.748 1.00 83.62 118 ARG A CA 1
ATOM 969 C C . ARG A 1 118 ? 9.932 -5.841 -5.307 1.00 83.62 118 ARG A C 1
ATOM 971 O O . ARG A 1 118 ? 10.082 -5.920 -6.524 1.00 83.62 118 ARG A O 1
ATOM 978 N N . ALA A 1 119 ? 10.849 -6.271 -4.447 1.00 84.75 119 ALA A N 1
ATOM 979 C CA . ALA A 1 119 ? 12.059 -6.958 -4.880 1.00 84.75 119 ALA A CA 1
ATOM 980 C C . ALA A 1 119 ? 11.720 -8.304 -5.543 1.00 84.75 119 ALA A C 1
ATOM 982 O O . ALA A 1 119 ? 12.163 -8.558 -6.661 1.00 84.75 119 ALA A O 1
ATOM 983 N N . ALA A 1 120 ? 10.869 -9.116 -4.908 1.00 85.75 120 ALA A N 1
ATOM 984 C CA . ALA A 1 120 ? 10.447 -10.417 -5.425 1.00 85.75 120 ALA A CA 1
ATOM 985 C C . ALA A 1 120 ? 9.741 -10.306 -6.785 1.00 85.75 120 ALA A C 1
ATOM 987 O O . ALA A 1 120 ? 10.117 -11.008 -7.718 1.00 85.75 120 ALA A O 1
ATOM 988 N N . THR A 1 121 ? 8.790 -9.374 -6.920 1.00 83.62 121 THR A N 1
ATOM 989 C CA . THR A 1 121 ? 8.106 -9.089 -8.196 1.00 83.62 121 THR A CA 1
ATOM 990 C C . THR A 1 121 ? 9.088 -8.663 -9.280 1.00 83.62 121 THR A C 1
ATOM 992 O O . THR A 1 121 ? 9.039 -9.173 -10.388 1.00 83.62 121 THR A O 1
ATOM 995 N N . THR A 1 122 ? 10.025 -7.762 -8.973 1.00 83.50 122 THR A N 1
ATOM 996 C CA . THR A 1 122 ? 11.005 -7.295 -9.969 1.00 83.50 122 THR A CA 1
ATOM 997 C C . THR A 1 122 ? 11.905 -8.437 -10.448 1.00 83.50 122 THR A C 1
ATOM 999 O O . THR A 1 122 ? 12.192 -8.532 -11.640 1.00 83.50 122 THR A O 1
ATOM 1002 N N . LEU A 1 123 ? 12.315 -9.328 -9.540 1.00 86.25 123 LEU A N 1
ATOM 1003 C CA . LEU A 1 123 ? 13.099 -10.515 -9.880 1.00 86.25 123 LEU A CA 1
ATOM 1004 C C . LEU A 1 123 ? 12.293 -11.504 -10.729 1.00 86.25 123 LEU A C 1
ATOM 1006 O O . LEU A 1 123 ? 12.787 -11.950 -11.763 1.00 86.25 123 LEU A O 1
ATOM 1010 N N . SER A 1 124 ? 11.053 -11.818 -10.343 1.00 85.94 124 SER A N 1
ATOM 1011 C CA . SER A 1 124 ? 10.204 -12.744 -11.100 1.00 85.94 124 SER A CA 1
ATOM 1012 C C . SER A 1 124 ? 9.870 -12.208 -12.489 1.00 85.94 124 SER A C 1
ATOM 1014 O O . SER A 1 124 ? 10.023 -12.931 -13.471 1.00 85.94 124 SER A O 1
ATOM 1016 N N . SER A 1 125 ? 9.501 -10.928 -12.595 1.00 84.62 125 SER A N 1
ATOM 1017 C CA . SER A 1 125 ? 9.229 -10.285 -13.882 1.00 84.62 125 SER A CA 1
ATOM 1018 C C . SER A 1 125 ? 10.481 -10.244 -14.756 1.00 84.62 125 SER A C 1
ATOM 1020 O O . SER A 1 125 ? 10.388 -10.444 -15.961 1.00 84.62 125 SER A O 1
ATOM 1022 N N . GLY A 1 126 ? 11.668 -10.056 -14.168 1.00 84.00 126 GLY A N 1
ATOM 1023 C CA . GLY A 1 126 ? 12.933 -10.118 -14.902 1.00 84.00 126 GLY A CA 1
ATOM 1024 C C . GLY A 1 126 ? 13.249 -11.496 -15.475 1.00 84.00 126 GLY A C 1
ATOM 1025 O O . GLY A 1 126 ? 13.692 -11.589 -16.618 1.00 84.00 126 GLY A O 1
ATOM 1026 N N . LEU A 1 127 ? 12.968 -12.567 -14.728 1.00 86.88 127 LEU A N 1
ATOM 1027 C CA . LEU A 1 127 ? 13.121 -13.938 -15.221 1.00 86.88 127 LEU A CA 1
ATOM 1028 C C . LEU A 1 127 ? 12.157 -14.236 -16.374 1.00 86.88 127 LEU A C 1
ATOM 1030 O O . LEU A 1 127 ? 12.559 -14.838 -17.366 1.00 86.88 127 LEU A O 1
ATOM 1034 N N . ILE A 1 128 ? 10.909 -13.775 -16.273 1.00 85.94 128 ILE A N 1
ATOM 1035 C CA . ILE A 1 128 ? 9.911 -13.917 -17.341 1.00 85.94 128 ILE A CA 1
ATOM 1036 C C . ILE A 1 128 ? 10.342 -13.125 -18.578 1.00 85.94 128 ILE A C 1
ATOM 1038 O O . ILE A 1 128 ? 10.349 -13.663 -19.682 1.00 85.94 128 ILE A O 1
ATOM 1042 N N . ALA A 1 129 ? 10.763 -11.873 -18.400 1.00 86.12 129 ALA A N 1
ATOM 1043 C CA . ALA A 1 129 ? 11.244 -11.030 -19.488 1.00 86.12 129 ALA A CA 1
ATOM 1044 C C . ALA A 1 129 ? 12.421 -11.700 -20.228 1.00 86.12 129 ALA A C 1
ATOM 1046 O O . ALA A 1 129 ? 12.399 -11.817 -21.452 1.00 86.12 129 ALA A O 1
ATOM 1047 N N . ALA A 1 130 ? 13.387 -12.254 -19.485 1.00 85.69 130 ALA A N 1
ATOM 1048 C CA . ALA A 1 130 ? 14.513 -12.996 -20.049 1.00 85.69 130 ALA A CA 1
ATOM 1049 C C . ALA A 1 130 ? 14.085 -14.284 -20.778 1.00 85.69 130 ALA A C 1
ATOM 1051 O O . ALA A 1 130 ? 14.592 -14.563 -21.862 1.00 85.69 130 ALA A O 1
ATOM 1052 N N . ALA A 1 131 ? 13.138 -15.047 -20.221 1.00 86.88 131 ALA A N 1
ATOM 1053 C CA . ALA A 1 131 ? 12.659 -16.298 -20.811 1.00 86.88 131 ALA A CA 1
ATOM 1054 C C . ALA A 1 131 ? 11.961 -16.097 -22.167 1.00 86.88 131 ALA A C 1
ATOM 1056 O O . ALA A 1 131 ? 12.050 -16.961 -23.037 1.00 86.88 131 ALA A O 1
ATOM 1057 N N . PHE A 1 132 ? 11.291 -14.957 -22.355 1.00 85.44 132 PHE A N 1
ATOM 1058 C CA . PHE A 1 132 ? 10.571 -14.628 -23.589 1.00 85.44 132 PHE A CA 1
ATOM 1059 C C . PHE A 1 132 ? 11.311 -13.632 -24.496 1.00 85.44 132 PHE A C 1
ATOM 1061 O O . PHE A 1 132 ? 10.790 -13.274 -25.550 1.00 85.44 132 PHE A O 1
ATOM 1068 N N . GLY A 1 133 ? 12.517 -13.190 -24.118 1.00 83.50 133 GLY A N 1
ATOM 1069 C CA . GLY A 1 133 ? 13.306 -12.221 -24.889 1.00 83.50 133 GLY A CA 1
ATOM 1070 C C . GLY A 1 133 ? 12.688 -10.818 -24.951 1.00 83.50 133 GLY A C 1
ATOM 1071 O O . GLY A 1 133 ? 12.908 -10.093 -25.916 1.00 83.50 133 GLY A O 1
ATOM 1072 N N . VAL A 1 134 ? 11.895 -10.449 -23.944 1.00 83.81 134 VAL A N 1
ATOM 1073 C CA . VAL A 1 134 ? 11.159 -9.178 -23.850 1.00 83.81 134 VAL A CA 1
ATOM 1074 C C . VAL A 1 134 ? 11.851 -8.264 -22.832 1.00 83.81 134 VAL A C 1
ATOM 1076 O O . VAL A 1 134 ? 12.495 -8.747 -21.902 1.00 83.81 134 VAL A O 1
ATOM 1079 N N . SER A 1 135 ? 11.742 -6.938 -22.972 1.00 82.25 135 SER A N 1
ATOM 1080 C CA . SER A 1 135 ? 12.271 -6.024 -21.954 1.00 82.25 135 SER A CA 1
ATOM 1081 C C . SER A 1 135 ? 11.366 -5.992 -20.718 1.00 82.25 135 SER A C 1
ATOM 1083 O O . SER A 1 135 ? 10.139 -6.013 -20.812 1.00 82.25 135 SER A O 1
ATOM 1085 N N . LEU A 1 136 ? 11.963 -5.842 -19.535 1.00 77.44 136 LEU A N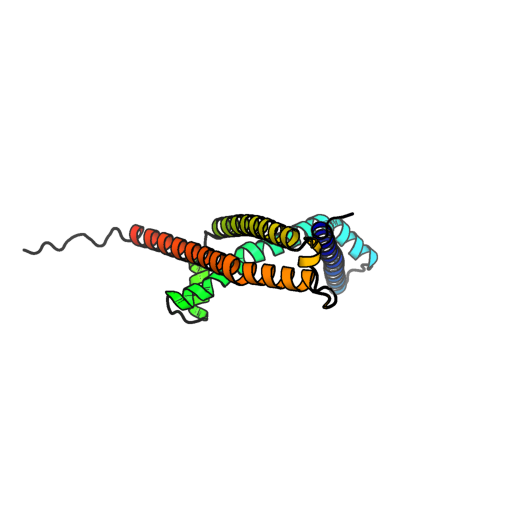 1
ATOM 1086 C CA . LEU A 1 136 ? 11.244 -5.634 -18.269 1.00 77.44 136 LEU A CA 1
ATOM 1087 C C . LEU A 1 136 ? 10.288 -4.429 -18.328 1.00 77.44 136 LEU A C 1
ATOM 1089 O O . LEU A 1 136 ? 9.232 -4.440 -17.703 1.00 77.44 136 LEU A O 1
ATOM 1093 N N . THR A 1 137 ? 10.654 -3.396 -19.092 1.00 76.31 137 THR A N 1
ATOM 1094 C CA . THR A 1 137 ? 9.828 -2.197 -19.306 1.00 76.31 137 THR A CA 1
ATOM 1095 C C . THR A 1 137 ? 8.568 -2.490 -20.109 1.00 76.31 137 THR A C 1
ATOM 1097 O O . THR A 1 137 ? 7.540 -1.842 -19.909 1.00 76.31 137 THR A O 1
ATOM 1100 N N . ASP A 1 138 ? 8.617 -3.482 -20.994 1.00 72.75 138 ASP A N 1
ATOM 1101 C CA . ASP A 1 138 ? 7.490 -3.799 -21.864 1.00 72.75 138 ASP A CA 1
ATOM 1102 C C . ASP A 1 138 ? 6.392 -4.495 -21.067 1.00 72.75 138 ASP A C 1
ATOM 1104 O O . ASP A 1 138 ? 5.217 -4.251 -21.332 1.00 72.75 138 ASP A O 1
ATOM 1108 N N . LEU A 1 139 ? 6.755 -5.278 -20.041 1.00 72.19 139 LEU A N 1
ATOM 1109 C CA . LEU A 1 139 ? 5.815 -5.914 -19.111 1.00 72.19 139 LEU A CA 1
ATOM 1110 C C . LEU A 1 139 ? 4.993 -4.891 -18.311 1.00 72.19 139 LEU A C 1
ATOM 1112 O O . LEU A 1 139 ? 3.822 -5.140 -18.039 1.00 72.19 139 LEU A O 1
ATOM 1116 N N . SER A 1 140 ? 5.564 -3.725 -17.991 1.00 68.50 140 SER A N 1
ATOM 1117 C CA . SER A 1 140 ? 4.873 -2.657 -17.252 1.00 68.50 140 SER A CA 1
ATOM 1118 C C . SER A 1 140 ? 3.933 -1.786 -18.093 1.00 68.50 140 SER A C 1
ATOM 1120 O O . SER A 1 140 ? 3.139 -1.033 -17.532 1.00 68.50 140 SER A O 1
ATOM 1122 N N . GLN A 1 141 ? 4.007 -1.866 -19.422 1.00 70.38 141 GLN A N 1
ATOM 1123 C CA . GLN A 1 141 ? 3.164 -1.085 -20.331 1.00 70.38 141 GLN A CA 1
ATOM 1124 C C . GLN A 1 141 ? 1.887 -1.862 -20.706 1.00 70.38 141 GLN A C 1
ATOM 1126 O O . GLN A 1 141 ? 1.868 -3.092 -20.629 1.00 70.38 141 GLN A O 1
ATOM 1131 N N . PRO A 1 142 ? 0.798 -1.211 -21.150 1.00 66.44 142 PRO A N 1
ATOM 1132 C CA . PRO A 1 142 ? -0.332 -1.926 -21.740 1.00 66.44 142 PRO A CA 1
ATOM 1133 C C . PRO A 1 142 ? 0.129 -2.734 -22.966 1.00 66.44 142 PRO A C 1
ATOM 1135 O O . PRO A 1 142 ? 0.990 -2.295 -23.724 1.00 66.44 142 PRO A O 1
ATOM 1138 N N . ALA A 1 143 ? -0.363 -3.966 -23.129 1.00 62.28 143 ALA A N 1
ATOM 1139 C CA . ALA A 1 143 ? 0.038 -4.827 -24.244 1.00 62.28 143 ALA A CA 1
ATOM 1140 C C . ALA A 1 143 ? -0.471 -4.274 -25.580 1.00 62.28 143 ALA A C 1
ATOM 1142 O O . ALA A 1 143 ? -1.679 -4.154 -25.775 1.00 62.28 143 ALA A O 1
ATOM 1143 N N . SER A 1 144 ? 0.433 -3.985 -26.516 1.00 61.88 144 SER A N 1
ATOM 1144 C CA . SER A 1 144 ? 0.083 -3.923 -27.932 1.00 61.88 144 SER A CA 1
ATOM 1145 C C . SER A 1 144 ? -0.099 -5.355 -28.440 1.00 61.88 144 SER A C 1
ATOM 1147 O O . SER A 1 144 ? 0.764 -6.205 -28.247 1.00 61.88 144 SER A O 1
ATOM 1149 N N . ILE A 1 145 ? -1.234 -5.642 -29.085 1.00 64.31 145 ILE A N 1
ATOM 1150 C CA . ILE A 1 145 ? -1.617 -6.999 -29.544 1.00 64.31 145 ILE A CA 1
ATOM 1151 C C . ILE A 1 145 ? -0.705 -7.499 -30.690 1.00 64.31 145 ILE A C 1
ATOM 1153 O O . ILE A 1 145 ? -0.815 -8.629 -31.151 1.00 64.31 145 ILE A O 1
ATOM 1157 N N . THR A 1 146 ? 0.2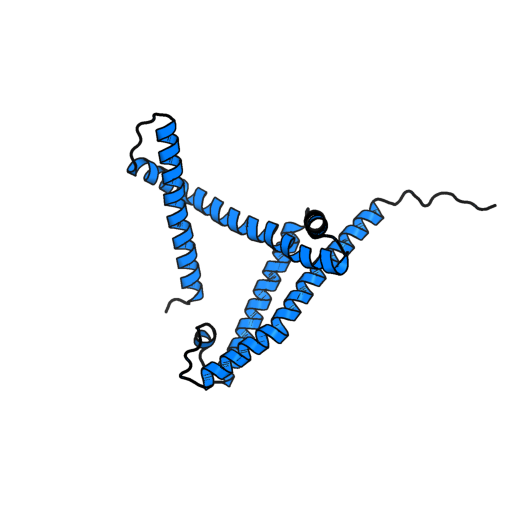17 -6.663 -31.158 1.00 71.38 146 THR A N 1
ATOM 1158 C CA . THR A 1 146 ? 1.045 -6.907 -32.338 1.00 71.38 146 THR A CA 1
ATOM 1159 C C . THR A 1 146 ? 2.128 -7.966 -32.130 1.00 71.38 146 THR A C 1
ATOM 1161 O O . THR A 1 146 ? 2.478 -8.633 -33.097 1.00 71.38 146 THR A O 1
ATOM 1164 N N . ASP A 1 147 ? 2.600 -8.188 -30.895 1.00 79.75 147 ASP A N 1
ATOM 1165 C CA . ASP A 1 147 ? 3.745 -9.068 -30.620 1.00 79.75 147 ASP A CA 1
ATOM 1166 C C . ASP A 1 147 ? 3.372 -10.229 -29.688 1.00 79.75 147 ASP A C 1
ATOM 1168 O O . ASP A 1 147 ? 3.316 -10.076 -28.463 1.00 79.75 147 ASP A O 1
ATOM 1172 N N . LEU A 1 148 ? 3.172 -11.421 -30.266 1.00 81.19 148 LEU A N 1
ATOM 1173 C CA . LEU A 1 148 ? 2.818 -12.652 -29.541 1.00 81.19 148 LEU A CA 1
ATOM 1174 C C . LEU A 1 148 ? 3.732 -12.936 -28.322 1.00 81.19 148 LEU A C 1
ATOM 1176 O O . LEU A 1 148 ? 3.191 -13.232 -27.254 1.00 81.19 148 LEU A O 1
ATOM 1180 N N . PRO A 1 149 ? 5.077 -12.797 -28.402 1.00 81.94 149 PRO A N 1
ATOM 1181 C CA . PRO A 1 149 ? 5.958 -13.041 -27.254 1.00 81.94 149 PRO A CA 1
ATOM 1182 C C . PRO A 1 149 ? 5.698 -12.091 -26.078 1.00 81.94 149 PRO A C 1
ATOM 1184 O O . PRO A 1 149 ? 5.739 -12.510 -24.923 1.00 81.94 149 PRO A O 1
ATOM 1187 N N . SER A 1 150 ? 5.363 -10.827 -26.358 1.00 81.81 150 SER A N 1
ATOM 1188 C CA . SER A 1 150 ? 5.070 -9.823 -25.326 1.00 81.81 150 SER A CA 1
ATOM 1189 C C . SER A 1 150 ? 3.745 -10.099 -24.611 1.00 81.81 150 SER A C 1
ATOM 1191 O O . SER A 1 150 ? 3.643 -9.925 -23.395 1.00 81.81 150 SER A O 1
ATOM 1193 N N . VAL A 1 151 ? 2.741 -10.584 -25.351 1.00 84.12 151 VAL A N 1
ATOM 1194 C CA . VAL A 1 151 ? 1.439 -10.970 -24.799 1.00 84.12 151 VAL A CA 1
ATOM 1195 C C . VAL A 1 151 ? 1.605 -12.180 -23.884 1.00 84.12 151 VAL A C 1
ATOM 1197 O O . VAL A 1 151 ? 1.127 -12.154 -22.751 1.00 84.12 151 VAL A O 1
ATOM 1200 N N . VAL A 1 152 ? 2.331 -13.210 -24.328 1.00 85.75 152 VAL A N 1
ATOM 1201 C CA . VAL A 1 152 ? 2.572 -14.419 -23.524 1.00 85.75 152 VAL A CA 1
ATOM 1202 C C . VAL A 1 152 ? 3.371 -14.093 -22.259 1.00 85.75 152 VAL A C 1
ATOM 1204 O O . VAL A 1 152 ? 2.986 -14.528 -21.175 1.00 85.75 152 VAL A O 1
ATOM 1207 N N . ALA A 1 153 ? 4.418 -13.269 -22.364 1.00 85.50 153 ALA A N 1
ATOM 1208 C CA . ALA A 1 153 ? 5.210 -12.845 -21.211 1.00 85.50 153 ALA A CA 1
ATOM 1209 C C . ALA A 1 153 ? 4.367 -12.069 -20.180 1.00 85.50 153 ALA A C 1
ATOM 1211 O O . ALA A 1 153 ? 4.481 -12.312 -18.981 1.00 85.50 153 ALA A O 1
ATOM 1212 N N . LYS A 1 154 ? 3.457 -11.193 -20.628 1.00 85.12 154 LYS A N 1
ATOM 1213 C CA . LYS A 1 154 ? 2.530 -10.473 -19.737 1.00 85.12 154 LYS A CA 1
ATOM 1214 C C . LYS A 1 154 ? 1.514 -11.377 -19.070 1.00 85.12 154 LYS A C 1
ATOM 1216 O O . LYS A 1 154 ? 1.250 -11.217 -17.884 1.00 85.12 154 LYS A O 1
ATOM 1221 N N . VAL A 1 155 ? 0.934 -12.316 -19.812 1.00 87.38 155 VAL A N 1
ATOM 1222 C CA . VAL A 1 155 ? -0.011 -13.282 -19.239 1.00 87.38 155 VAL A CA 1
ATOM 1223 C C . VAL A 1 155 ? 0.690 -14.144 -18.188 1.00 87.38 155 VAL A C 1
ATOM 1225 O O . VAL A 1 155 ? 0.122 -14.376 -17.123 1.00 87.38 155 VAL A O 1
ATOM 1228 N N . ALA A 1 156 ? 1.935 -14.558 -18.440 1.00 86.94 156 ALA A N 1
ATOM 1229 C CA . ALA A 1 156 ? 2.745 -15.286 -17.469 1.00 86.94 156 ALA A CA 1
ATOM 1230 C C . ALA A 1 156 ? 3.049 -14.445 -16.215 1.00 86.94 156 ALA A C 1
ATOM 1232 O O . ALA A 1 156 ? 2.896 -14.940 -15.099 1.00 86.94 156 ALA A O 1
ATOM 1233 N N . ASP A 1 157 ? 3.422 -13.173 -16.384 1.00 86.50 157 ASP A N 1
ATOM 1234 C CA . ASP A 1 157 ? 3.703 -12.254 -15.273 1.00 86.50 157 ASP A CA 1
ATOM 1235 C C . ASP A 1 157 ? 2.453 -11.968 -14.425 1.00 86.50 157 ASP A C 1
ATOM 1237 O O . ASP A 1 157 ? 2.487 -12.064 -13.196 1.00 86.50 157 ASP A O 1
ATOM 1241 N N . LEU A 1 158 ? 1.309 -11.732 -15.076 1.00 85.00 158 LEU A N 1
ATOM 1242 C CA . LEU A 1 158 ? 0.015 -11.581 -14.410 1.00 85.00 158 LEU A CA 1
ATOM 1243 C C . LEU A 1 158 ? -0.397 -12.854 -13.673 1.00 85.00 158 LEU A C 1
ATOM 1245 O O . LEU A 1 158 ? -0.849 -12.774 -12.532 1.00 85.00 158 LEU A O 1
ATOM 1249 N N . GLY A 1 159 ? -0.219 -14.021 -14.296 1.00 85.94 159 GLY A N 1
ATOM 1250 C CA . GLY A 1 159 ? -0.483 -15.311 -13.667 1.00 85.94 159 GLY A CA 1
ATOM 1251 C C . GLY A 1 159 ? 0.355 -15.496 -12.404 1.00 85.94 159 GLY A C 1
ATOM 1252 O O . GLY A 1 159 ? -0.181 -15.802 -11.341 1.00 85.94 159 GLY A O 1
ATOM 1253 N N . LEU A 1 160 ? 1.659 -15.228 -12.475 1.00 84.62 160 LEU A N 1
ATOM 1254 C CA . LEU A 1 160 ? 2.547 -15.330 -11.318 1.00 84.62 160 LEU A CA 1
ATOM 1255 C C . LEU A 1 160 ? 2.143 -14.345 -10.209 1.00 84.62 160 LEU A C 1
ATOM 1257 O O . LEU A 1 160 ? 2.046 -14.725 -9.041 1.00 84.62 160 LEU A O 1
ATOM 1261 N N . SER A 1 161 ? 1.833 -13.098 -10.561 1.00 82.56 161 SER A N 1
ATOM 1262 C CA . SER A 1 161 ? 1.380 -12.085 -9.603 1.00 82.56 161 SER A CA 1
ATOM 1263 C C . SER A 1 161 ? 0.079 -12.480 -8.894 1.00 82.56 161 SER A C 1
ATOM 1265 O O . SER A 1 161 ? -0.017 -12.409 -7.664 1.00 82.56 161 SER A O 1
ATOM 1267 N N . LEU A 1 162 ? -0.907 -12.966 -9.648 1.00 84.56 162 LEU A N 1
ATOM 1268 C CA . LEU A 1 162 ? -2.233 -13.284 -9.125 1.00 84.56 162 LEU A CA 1
ATOM 1269 C C . LEU A 1 162 ? -2.245 -14.580 -8.300 1.00 84.56 162 LEU A C 1
ATOM 1271 O O . LEU A 1 162 ? -2.885 -14.630 -7.253 1.00 84.56 162 LEU A O 1
ATOM 1275 N N . PHE A 1 163 ? -1.510 -15.609 -8.727 1.00 85.44 163 PHE A N 1
ATOM 1276 C CA . PHE A 1 163 ? -1.542 -16.926 -8.081 1.00 85.44 163 PHE A CA 1
ATOM 1277 C C . PHE A 1 163 ? -0.488 -17.133 -6.991 1.00 85.44 163 PHE A C 1
ATOM 1279 O O . PHE A 1 163 ? -0.679 -17.999 -6.142 1.00 85.44 163 PHE A O 1
ATOM 1286 N N . LEU A 1 164 ? 0.607 -16.368 -6.977 1.00 82.75 164 LEU A N 1
ATOM 1287 C CA . LEU A 1 164 ? 1.649 -16.498 -5.950 1.00 82.75 164 LEU A CA 1
ATOM 1288 C C . LEU A 1 164 ? 1.720 -15.266 -5.051 1.00 82.75 164 LEU A C 1
ATOM 1290 O O . LEU A 1 164 ? 1.621 -15.381 -3.832 1.00 82.75 164 LEU A O 1
ATOM 1294 N N . ILE A 1 165 ? 1.861 -14.073 -5.626 1.00 80.94 165 ILE A N 1
ATOM 1295 C CA . ILE A 1 165 ? 2.173 -12.870 -4.839 1.00 80.94 165 ILE A CA 1
ATOM 1296 C C . ILE A 1 165 ? 0.952 -12.384 -4.047 1.00 80.94 165 ILE A C 1
ATOM 1298 O O . ILE A 1 165 ? 1.071 -12.042 -2.865 1.00 80.94 165 ILE A O 1
ATOM 1302 N N . GLN A 1 166 ? -0.232 -12.385 -4.663 1.00 82.94 166 GLN A N 1
ATOM 1303 C CA . GLN A 1 166 ? -1.479 -12.003 -3.997 1.00 82.94 166 GLN A CA 1
ATOM 1304 C C . GLN A 1 166 ? -1.821 -12.870 -2.770 1.00 82.94 166 GLN A C 1
ATOM 1306 O O . GLN A 1 166 ? -2.037 -12.297 -1.698 1.00 82.94 166 GLN A O 1
ATOM 1311 N N . PRO A 1 167 ? -1.844 -14.217 -2.852 1.00 86.19 167 PRO A N 1
ATOM 1312 C CA . PRO A 1 167 ? -2.165 -15.048 -1.692 1.00 86.19 167 PRO A CA 1
ATOM 1313 C C . PRO A 1 167 ? -1.117 -14.943 -0.580 1.00 86.19 167 PRO A C 1
ATOM 1315 O O . PRO A 1 167 ? -1.491 -14.886 0.590 1.00 86.19 167 PRO A O 1
ATOM 1318 N N . ILE A 1 168 ? 0.174 -14.819 -0.915 1.00 87.19 168 ILE A N 1
ATOM 1319 C CA . ILE A 1 168 ? 1.229 -14.566 0.082 1.00 87.19 168 ILE A CA 1
ATOM 1320 C C . ILE A 1 168 ? 0.969 -13.244 0.819 1.00 87.19 168 ILE A C 1
ATOM 1322 O O . ILE A 1 168 ? 1.098 -13.174 2.041 1.00 87.19 168 ILE A O 1
ATOM 1326 N N . SER A 1 169 ? 0.549 -12.204 0.093 1.00 84.12 169 SER A N 1
ATOM 1327 C CA . SER A 1 169 ? 0.208 -10.904 0.683 1.00 84.12 169 SER A CA 1
ATOM 1328 C C . SER A 1 169 ? -0.997 -10.995 1.622 1.00 84.12 169 SER A C 1
ATOM 1330 O O . SER A 1 169 ? -0.967 -10.440 2.719 1.00 84.12 169 SER A O 1
ATOM 1332 N N . LEU A 1 170 ? -2.035 -11.744 1.236 1.00 85.25 170 LEU A N 1
ATOM 1333 C CA . LEU A 1 170 ? -3.196 -11.999 2.093 1.00 85.25 170 LEU A CA 1
ATOM 1334 C C . LEU A 1 170 ? -2.808 -12.752 3.370 1.00 85.25 170 LEU A C 1
ATOM 1336 O O . LEU A 1 170 ? -3.217 -12.346 4.458 1.00 85.25 170 LEU A O 1
ATOM 1340 N N . MET A 1 171 ? -1.980 -13.796 3.256 1.00 87.94 171 MET A N 1
ATOM 1341 C CA . MET A 1 171 ? -1.465 -14.533 4.413 1.00 87.94 171 MET A CA 1
ATOM 1342 C C . MET A 1 171 ? -0.665 -13.630 5.349 1.00 87.94 171 MET A C 1
ATOM 1344 O O . MET A 1 171 ? -0.855 -13.687 6.562 1.00 87.94 171 MET A O 1
ATOM 1348 N N . PHE A 1 172 ? 0.184 -12.758 4.805 1.00 88.81 172 PHE A N 1
ATOM 1349 C CA . PHE A 1 172 ? 0.943 -11.799 5.601 1.00 88.81 172 PHE A CA 1
ATOM 1350 C C . PHE A 1 172 ? 0.027 -10.866 6.409 1.00 88.81 172 PHE A C 1
ATOM 1352 O O . PHE A 1 172 ? 0.216 -10.704 7.616 1.00 88.81 172 PHE A O 1
ATOM 1359 N N . TYR A 1 173 ? -1.011 -10.302 5.783 1.00 84.69 173 TYR A N 1
ATOM 1360 C CA . TYR A 1 173 ? -1.974 -9.448 6.486 1.00 84.69 173 TYR A CA 1
ATOM 1361 C C . TYR A 1 173 ? -2.769 -10.206 7.551 1.00 84.69 173 TYR A C 1
ATOM 1363 O O . TYR A 1 173 ? -2.980 -9.678 8.645 1.00 84.69 173 TYR A O 1
ATOM 1371 N N . MET A 1 174 ? -3.157 -11.450 7.265 1.00 86.50 174 MET A N 1
ATOM 1372 C CA . MET A 1 174 ? -3.836 -12.316 8.225 1.00 86.50 174 MET A CA 1
ATOM 1373 C C . MET A 1 174 ? -2.946 -12.632 9.436 1.00 86.50 174 MET A C 1
ATOM 1375 O O . MET A 1 174 ? -3.410 -12.572 10.571 1.00 86.50 174 MET A O 1
ATOM 1379 N N . LEU A 1 175 ? -1.659 -12.921 9.225 1.00 89.69 175 LEU A N 1
ATOM 1380 C CA . LEU A 1 175 ? -0.715 -13.200 10.311 1.00 89.69 175 LEU A CA 1
ATOM 1381 C C . LEU A 1 175 ? -0.517 -11.990 11.225 1.00 89.69 175 LEU A C 1
ATOM 1383 O O . LEU A 1 175 ? -0.493 -12.150 12.443 1.00 89.69 175 LEU A O 1
ATOM 1387 N N . ILE A 1 176 ? -0.433 -10.778 10.665 1.00 87.69 176 ILE A N 1
ATOM 1388 C CA . ILE A 1 176 ? -0.383 -9.556 11.480 1.00 87.69 176 ILE A CA 1
ATOM 1389 C C . ILE A 1 176 ? -1.665 -9.410 12.303 1.00 87.69 176 ILE A C 1
ATOM 1391 O O . ILE A 1 176 ? -1.597 -9.073 13.483 1.00 87.69 176 ILE A O 1
ATOM 1395 N N . PHE A 1 177 ? -2.828 -9.677 11.707 1.00 86.56 177 PHE A N 1
ATOM 1396 C CA . PHE A 1 177 ? -4.100 -9.623 12.423 1.00 86.56 177 PHE A CA 1
ATOM 1397 C C . PHE A 1 177 ? -4.146 -10.618 13.594 1.00 86.56 177 PHE A C 1
ATOM 1399 O O . PHE A 1 177 ? -4.471 -10.232 14.715 1.00 86.56 177 PHE A O 1
ATOM 1406 N N . LEU A 1 178 ? -3.744 -11.873 13.366 1.00 87.25 178 LEU A N 1
ATOM 1407 C CA . LEU A 1 178 ? -3.674 -12.902 14.409 1.00 87.25 178 LEU A CA 1
ATOM 1408 C C . LEU A 1 178 ? -2.664 -12.555 15.508 1.00 87.25 178 LEU A C 1
ATOM 1410 O O . LEU A 1 178 ? -2.953 -12.745 16.686 1.00 87.25 178 LEU A O 1
ATOM 1414 N N . TYR A 1 179 ? -1.507 -12.002 15.142 1.00 89.62 179 TYR A N 1
ATOM 1415 C CA . TYR A 1 179 ? -0.525 -11.514 16.107 1.00 89.62 179 TYR A CA 1
ATOM 1416 C C . TYR A 1 179 ? -1.113 -10.417 17.006 1.00 89.62 179 TYR A C 1
ATOM 1418 O O . TYR A 1 179 ? -0.944 -10.455 18.223 1.00 89.62 179 TYR A O 1
ATOM 1426 N N . LEU A 1 180 ? -1.847 -9.461 16.429 1.00 86.56 180 LEU A N 1
ATOM 1427 C CA . LEU A 1 180 ? -2.495 -8.398 17.200 1.00 86.56 180 LEU A CA 1
ATOM 1428 C C . LEU A 1 180 ? -3.573 -8.946 18.148 1.00 86.56 180 LEU A C 1
ATOM 1430 O O . LEU A 1 180 ? -3.679 -8.464 19.277 1.00 86.56 180 LEU A O 1
ATOM 1434 N N . LEU A 1 181 ? -4.328 -9.964 17.722 1.00 87.06 181 LEU A N 1
ATOM 1435 C CA . LEU A 1 181 ? -5.289 -10.658 18.583 1.00 87.06 181 LEU A CA 1
ATOM 1436 C C . LEU A 1 181 ? -4.605 -11.362 19.760 1.00 87.06 181 LEU A C 1
ATOM 1438 O O . LEU A 1 181 ? -5.070 -11.246 20.894 1.00 87.06 181 LEU A O 1
ATOM 1442 N N . ASP A 1 182 ? -3.496 -12.064 19.520 1.00 88.19 182 ASP A N 1
ATOM 1443 C CA . ASP A 1 182 ? -2.759 -12.752 20.585 1.00 88.19 182 ASP A CA 1
ATOM 1444 C C . ASP A 1 182 ? -2.198 -11.761 21.614 1.00 88.19 182 ASP A C 1
ATOM 1446 O O . ASP A 1 182 ? -2.375 -11.918 22.822 1.00 88.19 182 ASP A O 1
ATOM 1450 N N . VAL A 1 183 ? -1.615 -10.662 21.138 1.00 86.88 183 VAL A N 1
ATOM 1451 C CA . VAL A 1 183 ? -1.101 -9.585 21.991 1.00 86.88 183 VAL A CA 1
ATOM 1452 C C . VAL A 1 183 ? -2.204 -8.956 22.848 1.00 86.88 183 VAL A C 1
ATOM 1454 O O . VAL A 1 183 ? -1.991 -8.655 24.026 1.00 86.88 183 VAL A O 1
ATOM 1457 N N . GLU A 1 184 ? -3.398 -8.751 22.294 1.00 86.44 184 GLU A N 1
ATOM 1458 C CA . GLU A 1 184 ? -4.541 -8.272 23.070 1.00 86.44 184 GLU A CA 1
ATOM 1459 C C . GLU A 1 184 ? -4.990 -9.300 24.115 1.00 86.44 184 GLU A C 1
ATOM 1461 O O . GLU A 1 184 ? -5.219 -8.936 25.272 1.00 86.44 184 GLU A O 1
ATOM 1466 N N . ARG A 1 185 ? -5.052 -10.584 23.746 1.00 85.81 185 ARG A N 1
ATOM 1467 C CA . ARG A 1 185 ? -5.405 -11.672 24.663 1.00 85.81 185 ARG A CA 1
ATOM 1468 C C . ARG A 1 185 ? -4.453 -11.726 25.856 1.00 85.81 185 ARG A C 1
ATOM 1470 O O . ARG A 1 185 ? -4.918 -11.795 26.993 1.00 85.81 185 ARG A O 1
ATOM 1477 N N . GLN A 1 186 ? -3.147 -11.604 25.615 1.00 87.31 186 GLN A N 1
ATOM 1478 C CA . GLN A 1 186 ? -2.128 -11.536 26.667 1.00 87.31 186 GLN A CA 1
ATOM 1479 C C . GLN A 1 186 ? -2.321 -10.319 27.589 1.00 87.31 186 GLN A C 1
ATOM 1481 O O . GLN A 1 186 ? -2.175 -10.412 28.808 1.00 87.31 186 GLN A O 1
ATOM 1486 N N . ARG A 1 187 ? -2.702 -9.157 27.040 1.00 83.12 187 ARG A N 1
ATOM 1487 C CA . ARG A 1 187 ? -3.004 -7.960 27.847 1.00 83.12 187 ARG A CA 1
ATOM 1488 C C . ARG A 1 187 ? -4.233 -8.148 28.733 1.00 83.12 187 ARG A C 1
ATOM 1490 O O . ARG A 1 187 ? -4.252 -7.642 29.855 1.00 83.12 187 ARG A O 1
ATOM 1497 N N . LEU A 1 188 ? -5.256 -8.843 28.238 1.00 83.56 188 LEU A N 1
ATOM 1498 C CA . LEU A 1 188 ? -6.464 -9.142 29.007 1.00 83.56 188 LEU A CA 1
ATOM 1499 C C . LEU A 1 188 ? -6.186 -10.164 30.116 1.00 83.56 188 LEU A C 1
ATOM 1501 O O . LEU A 1 188 ? -6.624 -9.948 31.244 1.00 83.56 188 LEU A O 1
ATOM 1505 N N . SER A 1 189 ? -5.398 -11.211 29.847 1.00 80.00 189 SER A N 1
ATOM 1506 C CA . SER A 1 189 ? -5.015 -12.188 30.877 1.00 80.00 189 SER A CA 1
ATOM 1507 C C . SER A 1 189 ? -4.169 -11.562 31.988 1.00 80.00 189 SER A C 1
ATOM 1509 O O . SER A 1 189 ? -4.381 -11.859 33.159 1.00 80.00 189 SER A O 1
ATOM 1511 N N . LEU A 1 190 ? -3.270 -10.630 31.654 1.00 71.25 190 LEU A N 1
ATOM 1512 C CA . LEU A 1 190 ? -2.466 -9.894 32.640 1.00 71.25 190 LEU A CA 1
ATOM 1513 C C . LEU A 1 190 ? -3.281 -8.897 33.478 1.00 71.25 190 LEU A C 1
ATOM 1515 O O . LEU A 1 190 ? -2.879 -8.565 34.590 1.00 71.25 190 LEU A O 1
ATOM 1519 N N . LYS A 1 191 ? -4.428 -8.422 32.976 1.00 65.31 191 LYS A N 1
ATOM 1520 C CA . LYS A 1 191 ? -5.367 -7.582 33.740 1.00 65.31 191 LYS A CA 1
ATOM 1521 C C . LYS A 1 191 ? -6.289 -8.378 34.666 1.00 65.31 191 LYS A C 1
ATOM 1523 O O . LYS A 1 191 ? -6.906 -7.775 35.538 1.00 65.31 191 LYS A O 1
ATOM 1528 N N . SER A 1 192 ? -6.341 -9.705 34.528 1.00 55.50 192 SER A N 1
ATOM 1529 C CA . SER A 1 192 ? -7.153 -10.599 35.359 1.00 55.50 192 SER A CA 1
ATOM 1530 C C . SER A 1 192 ? -6.349 -11.536 36.297 1.00 55.50 192 SER A C 1
ATOM 1532 O O . SER A 1 192 ? -6.624 -12.736 36.296 1.00 55.50 192 SER A O 1
ATOM 1534 N N . PRO A 1 193 ? -5.398 -11.080 37.146 1.00 54.16 193 PRO A N 1
ATOM 1535 C CA . PRO A 1 193 ? -4.781 -11.967 38.143 1.00 54.16 193 PRO A CA 1
ATOM 1536 C C . PRO A 1 193 ? -5.640 -12.221 39.399 1.00 54.16 193 PRO A C 1
ATOM 1538 O O . PRO A 1 193 ? -5.242 -13.014 40.242 1.00 54.16 193 PRO A O 1
ATOM 1541 N N . ALA A 1 194 ? -6.788 -11.553 39.576 1.00 52.75 194 ALA A N 1
ATOM 1542 C CA . ALA A 1 194 ? -7.466 -11.456 40.880 1.00 52.75 194 ALA A CA 1
ATOM 1543 C C . ALA A 1 194 ? -8.811 -12.206 40.997 1.00 52.75 194 ALA A C 1
ATOM 1545 O O . ALA A 1 194 ? -9.689 -11.766 41.732 1.00 52.75 194 ALA A O 1
ATOM 1546 N N . ALA A 1 195 ? -9.000 -13.324 40.291 1.00 48.41 195 ALA A N 1
ATOM 1547 C CA . ALA A 1 195 ? -10.220 -14.138 40.416 1.00 48.41 195 ALA A CA 1
ATOM 1548 C C . ALA A 1 195 ? -9.943 -15.640 40.602 1.00 48.41 195 ALA A C 1
ATOM 1550 O O . ALA A 1 195 ? -10.757 -16.476 40.223 1.00 48.41 195 ALA A O 1
ATOM 1551 N N . PHE A 1 196 ? -8.790 -15.992 41.178 1.00 46.59 196 PHE A N 1
ATOM 1552 C CA . PHE A 1 196 ? -8.492 -17.369 41.578 1.00 46.59 196 PHE A CA 1
ATOM 1553 C C . PHE A 1 196 ? -7.964 -17.416 43.014 1.00 46.59 196 PHE A C 1
ATOM 1555 O O . PHE A 1 196 ? -6.886 -17.922 43.305 1.00 46.59 196 PHE A O 1
ATOM 1562 N N . THR A 1 197 ? -8.742 -16.854 43.931 1.00 49.06 197 THR A N 1
ATOM 1563 C CA . THR A 1 197 ? -8.626 -17.151 45.356 1.00 49.06 197 THR A CA 1
ATOM 1564 C C . THR A 1 197 ? -9.989 -17.588 45.871 1.00 49.06 197 THR A C 1
ATOM 1566 O O . THR A 1 197 ? -11.003 -16.933 45.640 1.00 49.06 197 THR A O 1
ATOM 1569 N N . THR A 1 198 ? -9.962 -18.715 46.584 1.00 48.06 198 THR A N 1
ATOM 1570 C CA . THR A 1 198 ? -11.008 -19.278 47.452 1.00 48.06 198 THR A CA 1
ATOM 1571 C C . THR A 1 198 ? -12.283 -19.802 46.792 1.00 48.06 198 THR A C 1
ATOM 1573 O O . THR A 1 198 ? -13.319 -19.152 46.815 1.00 48.06 198 THR A O 1
ATOM 1576 N N . GLN A 1 199 ? -12.240 -21.071 46.379 1.00 38.50 199 GLN A N 1
ATOM 1577 C CA . GLN A 1 199 ? -13.212 -22.046 46.886 1.00 38.50 199 GLN A CA 1
ATOM 1578 C C . GLN A 1 199 ? -12.462 -23.300 47.349 1.00 38.50 199 GLN A C 1
ATOM 1580 O O . GLN A 1 199 ? -12.144 -24.196 46.574 1.00 38.50 199 GLN A O 1
ATOM 1585 N N . THR A 1 200 ? -12.124 -23.306 48.638 1.00 47.53 200 THR A N 1
ATOM 1586 C CA . THR A 1 200 ? -11.959 -24.522 49.434 1.00 47.53 200 THR A CA 1
ATOM 1587 C C . THR A 1 200 ? -13.306 -25.239 49.453 1.00 47.53 200 THR A C 1
ATOM 1589 O O . THR A 1 200 ? -14.282 -24.672 49.942 1.00 47.53 200 THR A O 1
ATOM 1592 N N . VAL A 1 201 ? -13.365 -26.440 48.885 1.00 43.78 201 VAL A N 1
ATOM 1593 C CA . VAL A 1 201 ? -14.472 -27.373 49.112 1.00 43.78 201 VAL A CA 1
ATOM 1594 C C . VAL A 1 201 ? -14.040 -28.267 50.268 1.00 43.78 201 VAL A C 1
ATOM 1596 O O . VAL A 1 201 ? -13.010 -28.938 50.170 1.00 43.78 201 VAL A O 1
ATOM 1599 N N . GLU A 1 202 ? -14.779 -28.135 51.368 1.00 45.12 202 GLU A N 1
ATOM 1600 C CA . GLU A 1 202 ? -14.780 -29.016 52.543 1.00 45.12 202 GLU A CA 1
ATOM 1601 C C . GLU A 1 202 ? -15.187 -30.453 52.189 1.00 45.12 202 GLU A C 1
ATOM 1603 O O . GLU A 1 202 ? -15.997 -30.630 51.248 1.00 45.12 202 GLU A O 1
#

Sequence (202 aa):
MVPESLRSVFSTLYYLSIWSIFSSASVFYIYCKLNCQKISIQQSIRVSLNKFADLLLWKTLQVVLIYTFIIPRLSFVTWAIMIENYSLEDALRRSWNLTRGYGWQIFGSYVAFALGARAATTLSSGLIAAAFGVSLTDLSQPASITDLPSVVAKVADLGLSLFLIQPISLMFYMLIFLYLLDVERQRLSLKSPAAFTTQTVE

pLDDT: mean 79.6, std 10.33, range [38.5, 89.88]